Protein AF-A0A957M5R4-F1 (afdb_monomer)

Foldseek 3Di:
DFKDKDDDPDPPPHHDWDADPNDTDDDDDCVPPDFDKIKMWDWDADPVGDIDDIDTDIDGDHDDPPVCQCVVQAQPVFPDWAWPQWGKAQVQDPDDRIHIDGDDDPPIDTDTHHCPPPPDPDDDDDDDDDCVLDADQPDKAFPDFDADPVRHTQKTWIWHDNDSPDDIDIDIDGDDPPD

pLDDT: mean 88.79, std 9.41, range [36.5, 97.5]

Mean predicted aligned error: 9.71 Å

Nearest PDB structures (foldseek):
  8gum-assembly1_B  TM=7.353E-01  e=7.801E+00  Vibrio campbellii ATCC BAA-1116
  3icy-assembly2_B-3  TM=5.157E-01  e=6.606E+00  Chlorobaculum tepidum

Sequence (179 aa):
AEWFAGADPGPGNGTAMTVSAGALSATIDVSAWAVGNYTLSVRARDAAGNWSTPASVVLVVDDLIFADGFESGNTTAWSAATGAGVSVNATAAMAGNFGMAVVLSPGVQGFVTDNTPAALTSYNARFQFNPNAARTVNGVETIFAGQNAGGTTIFSIEYRRPNPGSNPQIRATVLRQGG

Secondary structure (DSSP, 8-state):
-EEEESS---TT-SEE-EEETTEEE-----TTPPSEEEEEEEE-B-TTSPBPPPEEEEEEE---TTTTTTTTSSSTTSSEEESTTEEEEGGG-SSSS-EEEE--BTTB--EEE---STT-SS---------TT---TTS-EEEEEEE-TTS-EEEEEEEE--STTSPPEEEEEE--TT-

Solvent-accessible surface area (backbone atoms only — not comparable to full-atom values): 11293 Å² total; per-residue (Å²): 72,28,33,47,67,65,77,84,73,52,94,90,59,47,48,77,36,51,77,54,98,90,43,78,48,74,89,80,88,58,89,86,59,68,71,44,80,40,46,40,32,37,36,44,57,52,96,92,66,52,69,53,78,70,49,74,48,78,46,76,41,76,80,46,58,65,71,56,64,34,60,83,50,44,65,82,87,39,75,39,77,44,48,96,33,55,44,47,36,57,90,44,35,86,56,90,67,12,12,71,41,61,58,89,47,94,96,55,64,51,50,72,41,70,68,51,74,73,89,66,91,72,88,74,84,85,81,89,85,79,69,83,85,58,66,26,70,89,52,67,42,80,79,44,72,48,59,48,100,84,70,48,67,44,31,36,36,30,39,33,18,61,45,95,89,48,74,78,42,78,46,80,50,68,62,51,98,88,108

Structure (mmCIF, N/CA/C/O backbone):
data_AF-A0A957M5R4-F1
#
_entry.id   AF-A0A957M5R4-F1
#
loop_
_atom_site.group_PDB
_atom_site.id
_atom_site.type_symbol
_atom_site.label_atom_id
_atom_site.label_alt_id
_atom_site.label_comp_id
_atom_site.label_asym_id
_atom_site.label_entity_id
_atom_site.label_seq_id
_atom_site.pdbx_PDB_ins_code
_atom_site.Cartn_x
_atom_site.Cartn_y
_atom_site.Cartn_z
_atom_site.occupancy
_atom_site.B_iso_or_equiv
_atom_site.auth_seq_id
_atom_site.auth_comp_id
_atom_site.auth_asym_id
_atom_site.auth_atom_id
_atom_site.pdbx_PDB_model_num
ATOM 1 N N . ALA A 1 1 ? -18.589 -0.672 31.016 1.00 94.88 1 ALA A N 1
ATOM 2 C CA . ALA A 1 1 ? -18.274 -1.723 30.030 1.00 94.88 1 ALA A CA 1
ATOM 3 C C . ALA A 1 1 ? -16.792 -1.660 29.724 1.00 94.88 1 ALA A C 1
ATOM 5 O O . ALA A 1 1 ? -16.187 -0.619 29.967 1.00 94.88 1 ALA A O 1
ATOM 6 N N . GLU A 1 2 ? -16.222 -2.748 29.232 1.00 97.38 2 GLU A N 1
ATOM 7 C CA . GLU A 1 2 ? -14.803 -2.823 28.907 1.00 97.38 2 GLU A CA 1
ATOM 8 C C . GLU A 1 2 ? -14.564 -3.662 27.659 1.00 97.38 2 GLU A C 1
ATOM 10 O O . GLU A 1 2 ? -15.367 -4.537 27.319 1.00 97.38 2 GLU A O 1
ATOM 15 N N . TRP A 1 3 ? -13.441 -3.388 27.009 1.00 96.88 3 TRP A N 1
ATOM 16 C CA . TRP A 1 3 ? -12.926 -4.159 25.895 1.00 96.88 3 TRP A CA 1
ATOM 17 C C . TRP A 1 3 ? -11.527 -4.691 26.212 1.00 96.88 3 TRP A C 1
ATOM 19 O O . TRP A 1 3 ? -10.817 -4.154 27.063 1.00 96.88 3 TRP A O 1
ATOM 29 N N . PHE A 1 4 ? -11.132 -5.766 25.543 1.00 96.81 4 PHE A N 1
ATOM 30 C CA . PHE A 1 4 ? -9.785 -6.325 25.620 1.00 96.81 4 PHE A CA 1
ATOM 31 C C . PHE A 1 4 ? -9.432 -7.045 24.316 1.00 96.81 4 PHE A C 1
ATOM 33 O O . PHE A 1 4 ? -10.317 -7.476 23.573 1.00 96.81 4 PHE A O 1
ATOM 40 N N . ALA A 1 5 ? -8.135 -7.174 24.045 1.00 95.38 5 ALA A N 1
ATOM 41 C CA . ALA A 1 5 ? -7.608 -7.938 22.923 1.00 95.38 5 ALA A CA 1
ATOM 42 C C . ALA A 1 5 ? -6.837 -9.158 23.436 1.00 95.38 5 ALA A C 1
ATOM 44 O O . ALA A 1 5 ? -5.996 -9.033 24.325 1.00 95.38 5 ALA A O 1
ATOM 45 N N . GLY A 1 6 ? -7.103 -10.332 22.863 1.00 90.19 6 GLY A N 1
ATOM 46 C CA . GLY A 1 6 ? -6.423 -11.571 23.249 1.00 90.19 6 GLY A CA 1
ATOM 47 C C . GLY A 1 6 ? -7.046 -12.255 24.470 1.00 90.19 6 GLY A C 1
ATOM 48 O O . GLY A 1 6 ? -8.261 -12.444 24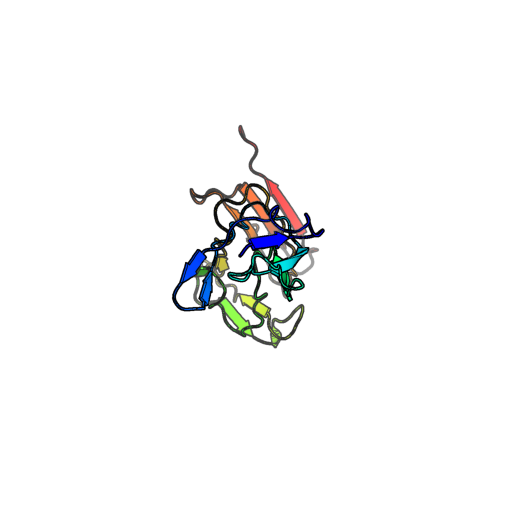.518 1.00 90.19 6 GLY A O 1
ATOM 49 N N . ALA A 1 7 ? -6.211 -12.694 25.418 1.00 93.75 7 ALA A N 1
ATOM 50 C CA . ALA A 1 7 ? -6.661 -13.441 26.594 1.00 93.75 7 ALA A CA 1
ATOM 51 C C . ALA A 1 7 ? -7.563 -12.583 27.496 1.00 93.75 7 ALA A C 1
ATOM 53 O O . ALA A 1 7 ? -7.286 -11.404 27.707 1.00 93.75 7 ALA A O 1
ATOM 54 N N . ASP A 1 8 ? -8.624 -13.181 28.047 1.00 95.75 8 ASP A N 1
ATOM 55 C CA . ASP A 1 8 ? -9.541 -12.478 28.949 1.00 95.75 8 ASP A CA 1
ATOM 56 C C . ASP A 1 8 ? -8.820 -12.084 30.253 1.00 95.75 8 ASP A C 1
ATOM 58 O O . ASP A 1 8 ? -8.404 -12.973 31.002 1.00 95.75 8 ASP A O 1
ATOM 62 N N . PRO A 1 9 ? -8.687 -10.778 30.563 1.00 97.00 9 PRO A N 1
ATOM 63 C CA . PRO A 1 9 ? -8.034 -10.316 31.789 1.00 97.00 9 PRO A CA 1
ATOM 64 C C . PRO A 1 9 ? -8.910 -10.496 33.045 1.00 97.00 9 PRO A C 1
ATOM 66 O O . PRO A 1 9 ? -8.493 -10.175 34.158 1.00 97.00 9 PRO A O 1
ATOM 69 N N . GLY A 1 10 ? -10.135 -10.993 32.889 1.00 96.81 10 GLY A N 1
ATOM 70 C CA . GLY A 1 10 ? -11.125 -11.125 33.948 1.00 96.81 10 GLY A CA 1
ATOM 71 C C . GLY A 1 10 ? -11.890 -9.820 34.225 1.00 96.81 10 GLY A C 1
ATOM 72 O O . GLY A 1 10 ? -11.404 -8.731 33.904 1.00 96.81 10 GLY A O 1
ATOM 73 N N . PRO A 1 11 ? -13.118 -9.905 34.772 1.00 96.88 11 PRO A N 1
ATOM 74 C CA . PRO A 1 11 ? -14.035 -8.768 34.837 1.00 96.88 11 PRO A CA 1
ATOM 75 C C . PRO A 1 11 ? -13.498 -7.558 35.602 1.00 96.88 11 PRO A C 1
ATOM 77 O O . PRO A 1 11 ? -13.097 -7.682 36.755 1.00 96.88 11 PRO A O 1
ATOM 80 N N . GLY A 1 12 ? -13.556 -6.380 34.978 1.00 96.62 12 GLY A N 1
ATOM 81 C CA . GLY A 1 12 ? -13.083 -5.116 35.551 1.00 96.62 12 GLY A CA 1
ATOM 82 C C . GLY A 1 12 ? -11.610 -4.807 35.279 1.00 96.62 12 GLY A C 1
ATOM 83 O O . GLY A 1 12 ? -11.140 -3.753 35.702 1.00 96.62 12 GLY A O 1
ATOM 84 N N . ASN A 1 13 ? -10.896 -5.698 34.583 1.00 96.81 13 ASN A N 1
ATOM 85 C CA . ASN A 1 13 ? -9.481 -5.540 34.237 1.00 96.81 13 ASN A CA 1
ATOM 86 C C . ASN A 1 13 ? -9.259 -5.225 32.746 1.00 96.81 13 ASN A C 1
ATOM 88 O O . ASN A 1 13 ? -8.120 -5.226 32.279 1.00 96.81 13 ASN A O 1
ATOM 92 N N . GLY A 1 14 ? -10.329 -5.009 31.976 1.00 96.38 14 GLY A N 1
ATOM 93 C CA . GLY A 1 14 ? -10.238 -4.584 30.580 1.00 96.38 14 GLY A CA 1
ATOM 94 C C . GLY A 1 14 ? -10.018 -3.075 30.441 1.00 96.38 14 GLY A C 1
ATOM 95 O O . GLY A 1 14 ? -9.990 -2.318 31.410 1.00 96.38 14 GLY A O 1
ATOM 96 N N . THR A 1 15 ? -9.894 -2.607 29.202 1.00 96.56 15 THR A N 1
ATOM 97 C CA . THR A 1 15 ? -9.874 -1.174 28.892 1.00 96.56 15 THR A CA 1
ATOM 98 C C . THR A 1 15 ? -11.296 -0.622 28.887 1.00 96.56 15 THR A C 1
ATOM 100 O O . THR A 1 15 ? -12.188 -1.164 28.233 1.00 96.56 15 THR A O 1
ATOM 103 N N . ALA A 1 16 ? -11.527 0.466 29.620 1.00 96.25 16 ALA A N 1
ATOM 104 C CA . ALA A 1 16 ? -12.855 1.052 29.767 1.00 96.25 16 ALA A CA 1
ATOM 105 C C . ALA A 1 16 ? -13.460 1.499 28.422 1.00 96.25 16 ALA A C 1
ATOM 107 O O . ALA A 1 16 ? -12.769 2.014 27.544 1.00 96.25 16 ALA A O 1
ATOM 108 N N . MET A 1 17 ? -14.777 1.333 28.292 1.00 95.88 17 MET A N 1
ATOM 109 C CA . MET A 1 17 ? -15.580 1.840 27.177 1.00 95.88 17 MET A CA 1
ATOM 110 C C . MET A 1 17 ? -16.566 2.902 27.656 1.00 95.88 17 MET A C 1
ATOM 112 O O . MET A 1 17 ? -17.089 2.823 28.773 1.00 95.88 17 MET A O 1
ATOM 116 N N . THR A 1 18 ? -16.894 3.838 26.771 1.00 94.75 18 THR A N 1
ATOM 117 C CA . THR A 1 18 ? -17.962 4.813 26.980 1.00 94.75 18 THR A CA 1
ATOM 118 C C . THR A 1 18 ? -19.316 4.144 26.788 1.00 94.75 18 THR A C 1
ATOM 120 O O . THR A 1 18 ? -19.523 3.387 25.840 1.00 94.75 18 THR A O 1
ATOM 123 N N . VAL A 1 19 ? -20.251 4.443 27.689 1.00 91.31 19 VAL A N 1
ATOM 124 C CA . VAL A 1 19 ? -21.653 4.027 27.585 1.00 91.31 19 VAL A CA 1
ATOM 125 C C . VAL A 1 19 ? -22.499 5.285 27.432 1.00 91.31 19 VAL A C 1
ATOM 127 O O . VAL A 1 19 ? -22.485 6.137 28.317 1.00 91.31 19 VAL A O 1
ATOM 130 N N . SER A 1 20 ? -23.225 5.419 26.325 1.00 91.38 20 SER A N 1
ATOM 131 C CA . SER A 1 20 ? -24.096 6.571 26.070 1.00 91.38 20 SER A CA 1
ATOM 132 C C . SER A 1 20 ? -25.389 6.122 25.40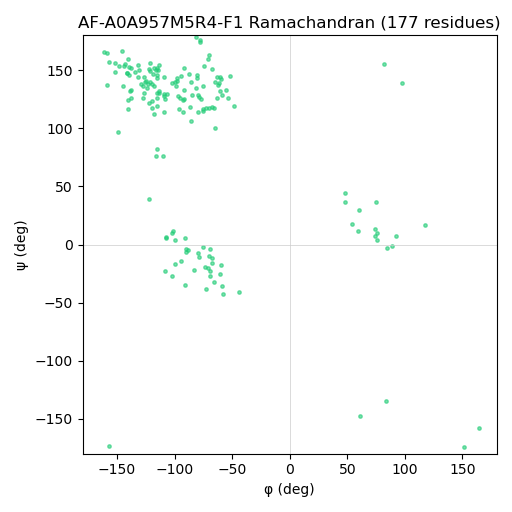3 1.00 91.38 20 SER A C 1
ATOM 134 O O . SER A 1 20 ? -25.350 5.449 24.379 1.00 91.38 20 SER A O 1
ATOM 136 N N . ALA A 1 21 ? -26.535 6.461 26.004 1.00 87.94 21 ALA A N 1
ATOM 137 C CA . ALA A 1 21 ? -27.874 6.131 25.498 1.00 87.94 21 ALA A CA 1
ATOM 138 C C . ALA A 1 21 ? -28.061 4.653 25.071 1.00 87.94 21 ALA A C 1
ATOM 140 O O . ALA A 1 21 ? -28.742 4.360 24.093 1.00 87.94 21 ALA A O 1
ATOM 141 N N . GLY A 1 22 ? -27.441 3.713 25.795 1.00 83.38 22 GLY A N 1
ATOM 142 C CA . GLY A 1 22 ? -27.506 2.277 25.492 1.00 83.38 22 GLY A CA 1
ATOM 143 C C . GLY A 1 22 ? -26.503 1.782 24.442 1.00 83.38 22 GLY A C 1
ATOM 144 O O . GLY A 1 22 ? -26.417 0.578 24.220 1.00 83.38 22 GLY A O 1
ATOM 145 N N . ALA A 1 23 ? -25.707 2.668 23.842 1.00 88.12 23 ALA A N 1
ATOM 146 C CA . ALA A 1 23 ? -24.606 2.312 22.955 1.00 88.12 23 ALA A CA 1
ATOM 147 C C . ALA A 1 23 ? -23.269 2.252 23.712 1.00 88.12 23 ALA A C 1
ATOM 149 O O . ALA A 1 23 ? -23.013 3.038 24.629 1.00 88.12 23 ALA A O 1
ATOM 150 N N . LEU A 1 24 ? -22.413 1.318 23.298 1.00 90.81 24 LEU A N 1
ATOM 151 C CA . LEU A 1 24 ? -21.045 1.145 23.782 1.00 90.81 24 LEU A CA 1
ATOM 152 C C . LEU A 1 24 ? -20.073 1.632 22.707 1.00 90.81 24 LEU A C 1
ATOM 154 O O . LEU A 1 24 ? -20.181 1.209 21.558 1.00 90.81 24 LEU A O 1
ATOM 158 N N . SER A 1 25 ? -19.115 2.483 23.066 1.00 93.00 25 SER A N 1
ATOM 159 C CA . SER A 1 25 ? -18.085 2.951 22.134 1.00 93.00 25 SER A CA 1
ATOM 160 C C . SER A 1 25 ? -16.715 3.073 22.798 1.00 93.00 25 SER A C 1
ATOM 162 O O . SER A 1 25 ? -16.596 3.364 23.989 1.00 93.00 25 SER A O 1
ATOM 164 N N . ALA A 1 26 ? -15.666 2.831 22.017 1.00 93.25 26 ALA A N 1
ATOM 165 C CA . ALA A 1 26 ? -14.278 3.067 22.390 1.00 93.25 26 ALA A CA 1
ATOM 166 C C . ALA A 1 26 ? -13.455 3.359 21.132 1.00 93.25 26 ALA A C 1
ATOM 168 O O . ALA A 1 26 ? -13.743 2.820 20.063 1.00 93.25 26 ALA A O 1
ATOM 169 N N . THR A 1 27 ? -12.427 4.192 21.276 1.00 92.00 27 THR A N 1
ATOM 170 C CA . THR A 1 27 ? -11.390 4.371 20.256 1.00 92.00 27 THR A CA 1
ATOM 171 C C . THR A 1 27 ? -10.251 3.414 20.576 1.00 92.00 27 THR A C 1
ATOM 173 O O . THR A 1 27 ? -9.724 3.443 21.688 1.00 92.00 27 THR A O 1
ATOM 176 N N . ILE A 1 28 ? -9.887 2.564 19.618 1.00 90.44 28 ILE A N 1
ATOM 177 C CA . ILE A 1 28 ? -8.796 1.596 19.751 1.00 90.44 28 ILE A CA 1
ATOM 178 C C . ILE A 1 28 ? -7.651 2.077 18.864 1.00 90.44 28 ILE A C 1
ATOM 180 O O . ILE A 1 28 ? -7.798 2.132 17.645 1.00 90.44 28 ILE A O 1
ATOM 184 N N . ASP A 1 29 ? -6.528 2.448 19.475 1.00 84.62 29 ASP A N 1
ATOM 185 C CA . ASP A 1 29 ? -5.306 2.757 18.736 1.00 84.62 29 ASP A CA 1
ATOM 186 C C . ASP A 1 29 ? -4.599 1.451 18.352 1.00 84.62 29 ASP A C 1
ATOM 188 O O . ASP A 1 29 ? -4.149 0.690 19.212 1.00 84.62 29 ASP A O 1
ATOM 192 N N . VAL A 1 30 ? -4.541 1.190 17.048 1.00 84.25 30 VAL A N 1
ATOM 193 C CA . VAL A 1 30 ? -3.927 -0.006 16.456 1.00 84.25 30 VAL A CA 1
ATOM 194 C C . VAL A 1 30 ? -2.599 0.302 15.764 1.00 84.25 30 VAL A C 1
ATOM 196 O O . VAL A 1 30 ? -2.013 -0.584 15.155 1.00 84.25 30 VAL A O 1
ATOM 199 N N . SER A 1 31 ? -2.094 1.536 15.857 1.00 75.06 31 SER A N 1
ATOM 200 C CA . SER A 1 31 ? -0.880 1.971 15.147 1.00 75.06 31 SER A CA 1
ATOM 201 C C . SER A 1 31 ? 0.380 1.176 15.516 1.00 75.06 31 SER A C 1
ATOM 203 O O . SER A 1 31 ? 1.299 1.068 14.710 1.00 75.06 31 SER A O 1
ATOM 205 N N . ALA A 1 32 ? 0.417 0.595 16.719 1.00 78.75 32 ALA A N 1
ATOM 206 C CA . ALA A 1 32 ? 1.514 -0.244 17.203 1.00 78.75 32 ALA A CA 1
ATOM 207 C C . ALA A 1 32 ? 1.238 -1.757 17.094 1.00 78.75 32 ALA A C 1
ATOM 209 O O . ALA A 1 32 ? 2.025 -2.561 17.599 1.00 78.75 32 ALA A O 1
ATOM 210 N N . TRP A 1 33 ? 0.106 -2.166 16.513 1.00 84.69 33 TRP A N 1
ATOM 211 C CA . TRP A 1 33 ? -0.241 -3.580 16.382 1.00 84.69 33 TRP A CA 1
ATOM 212 C C . TRP A 1 33 ? 0.489 -4.161 15.174 1.00 84.69 33 TRP A C 1
ATOM 214 O O . TRP A 1 33 ? 0.538 -3.552 14.109 1.00 84.69 33 TRP A O 1
ATOM 224 N N . ALA A 1 34 ? 1.083 -5.338 15.349 1.00 78.88 34 ALA A N 1
ATOM 225 C CA . ALA A 1 34 ? 1.698 -6.059 14.246 1.00 78.88 34 ALA A CA 1
ATOM 226 C C . ALA A 1 34 ? 0.621 -6.594 13.294 1.00 78.88 34 ALA A C 1
ATOM 228 O O . ALA A 1 34 ? -0.540 -6.737 13.669 1.00 78.88 34 ALA A O 1
ATOM 229 N N . VAL A 1 35 ? 1.019 -6.957 12.077 1.00 79.62 35 VAL A N 1
ATOM 230 C CA . VAL A 1 35 ? 0.147 -7.698 11.159 1.00 79.62 35 VAL A CA 1
ATOM 231 C C . VAL A 1 35 ? -0.355 -8.965 11.820 1.00 79.62 35 VAL A C 1
ATOM 233 O O . VAL A 1 35 ? 0.427 -9.747 12.369 1.00 79.62 35 VAL A O 1
ATOM 236 N N . GLY A 1 36 ? -1.652 -9.205 11.705 1.00 83.25 36 GLY A N 1
ATOM 237 C CA . GLY A 1 36 ? -2.259 -10.448 12.126 1.00 83.25 36 GLY A CA 1
ATOM 238 C C . GLY A 1 36 ? -3.707 -10.298 12.552 1.00 83.25 36 GLY A C 1
ATOM 239 O O . GLY A 1 36 ? -4.334 -9.244 12.461 1.00 83.25 36 GLY A O 1
ATOM 240 N N . ASN A 1 37 ? -4.234 -11.411 13.048 1.00 90.44 37 ASN A N 1
ATOM 241 C CA . ASN A 1 37 ? -5.602 -11.499 13.526 1.00 90.44 37 ASN A CA 1
ATOM 242 C C . ASN A 1 37 ? -5.631 -11.276 15.037 1.00 90.44 37 ASN A C 1
ATOM 244 O O . ASN A 1 37 ? -4.983 -11.999 15.796 1.00 90.44 37 ASN A O 1
ATOM 248 N N . TYR A 1 38 ? -6.453 -10.331 15.472 1.00 92.88 38 TYR A N 1
ATOM 249 C CA . TYR A 1 38 ? -6.688 -10.011 16.869 1.00 92.88 38 TYR A CA 1
ATOM 250 C C . TYR A 1 38 ? -8.137 -10.314 17.224 1.00 92.88 38 TYR A C 1
ATOM 252 O O . TYR A 1 38 ? -9.064 -9.879 16.547 1.00 92.88 38 TYR A O 1
ATOM 260 N N . THR A 1 39 ? -8.355 -11.049 18.313 1.00 95.75 39 THR A N 1
ATOM 261 C CA . THR A 1 39 ? -9.706 -11.221 18.859 1.00 95.75 39 THR A CA 1
ATOM 262 C C . THR A 1 39 ? -9.999 -10.050 19.782 1.00 95.75 39 THR A C 1
ATOM 264 O O . THR A 1 39 ? -9.452 -9.981 20.885 1.00 95.75 39 THR A O 1
ATOM 267 N N . LEU A 1 40 ? -10.846 -9.133 19.321 1.00 96.31 40 LEU A N 1
ATOM 268 C CA . LEU A 1 40 ? -11.401 -8.067 20.142 1.00 96.31 40 LEU A CA 1
ATOM 269 C C . LEU A 1 40 ? -12.621 -8.599 20.873 1.00 96.31 40 LEU A C 1
ATOM 271 O O . LEU A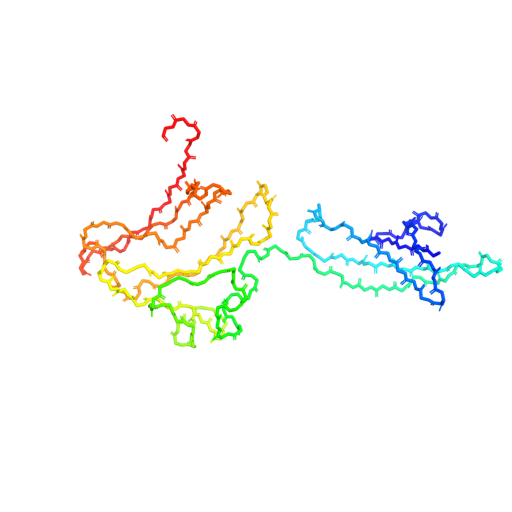 1 40 ? -13.521 -9.154 20.248 1.00 96.31 40 LEU A O 1
ATOM 275 N N . SER A 1 41 ? -12.662 -8.404 22.183 1.00 97.38 41 SER A N 1
ATOM 276 C CA . SER A 1 41 ? -13.772 -8.836 23.024 1.00 97.38 41 SER A CA 1
ATOM 277 C C . SER A 1 41 ? -14.308 -7.674 23.842 1.00 97.38 41 SER A C 1
ATOM 279 O O . SER A 1 41 ? -13.547 -6.822 24.293 1.00 97.38 41 SER A O 1
ATOM 281 N N . VAL A 1 42 ? -15.622 -7.652 24.045 1.00 96.75 42 VAL A N 1
ATOM 282 C CA . VAL A 1 42 ? -16.341 -6.629 24.806 1.00 96.75 42 VAL A CA 1
ATOM 283 C C . VAL A 1 42 ? -17.244 -7.299 25.829 1.00 96.75 42 VAL A C 1
ATOM 285 O O . VAL A 1 42 ? -17.940 -8.263 25.512 1.00 96.75 42 VAL A O 1
ATOM 288 N N . ARG A 1 43 ? -17.295 -6.754 27.045 1.00 96.38 43 ARG A N 1
ATOM 289 C CA . ARG A 1 43 ? -18.329 -7.092 28.031 1.00 96.38 43 ARG A CA 1
ATOM 290 C C . ARG A 1 43 ? -18.853 -5.863 28.756 1.00 96.38 43 ARG A C 1
ATOM 292 O O . ARG A 1 43 ? -18.159 -4.860 28.940 1.00 96.38 43 ARG A O 1
ATOM 299 N N . ALA A 1 44 ? -20.099 -5.949 29.197 1.00 95.62 44 ALA A N 1
ATOM 300 C CA . ALA A 1 44 ? -20.762 -4.891 29.944 1.00 95.62 44 ALA A CA 1
ATOM 301 C C . ALA A 1 44 ? -21.049 -5.333 31.378 1.00 95.62 44 ALA A C 1
ATOM 303 O O . ALA A 1 44 ? -21.177 -6.523 31.661 1.00 95.62 44 ALA A O 1
ATOM 304 N N . ARG A 1 45 ? -21.148 -4.348 32.272 1.00 94.75 45 ARG A N 1
ATOM 305 C CA . ARG A 1 45 ? -21.592 -4.530 33.651 1.00 94.75 45 ARG A CA 1
ATOM 306 C C . ARG A 1 45 ? -22.974 -3.905 33.787 1.00 94.75 45 ARG A C 1
ATOM 308 O O . ARG A 1 45 ? -23.145 -2.764 33.354 1.00 94.75 45 ARG A O 1
ATOM 315 N N . ASP A 1 46 ? -23.930 -4.637 34.340 1.00 92.50 46 ASP A N 1
ATOM 316 C CA . ASP A 1 46 ? -25.267 -4.116 34.627 1.00 92.50 46 ASP A CA 1
ATOM 317 C C . ASP A 1 46 ? -25.285 -3.249 35.905 1.00 92.50 46 ASP A C 1
ATOM 319 O O . ASP A 1 46 ? -24.278 -3.102 36.605 1.00 92.50 46 ASP A O 1
ATOM 323 N N . ALA A 1 47 ? -26.443 -2.659 36.220 1.00 90.50 47 ALA A N 1
ATOM 324 C CA . ALA A 1 47 ? -26.618 -1.827 37.413 1.00 90.50 47 ALA A CA 1
ATOM 325 C C . ALA A 1 47 ? -26.563 -2.620 38.735 1.00 90.50 47 ALA A C 1
ATOM 327 O O . ALA A 1 47 ? -26.255 -2.044 39.775 1.00 90.50 47 ALA A O 1
ATOM 328 N N . ALA A 1 48 ? -26.840 -3.928 38.702 1.00 96.00 48 ALA A N 1
ATOM 329 C CA . ALA A 1 48 ? -26.702 -4.822 39.853 1.00 96.00 48 ALA A CA 1
ATOM 330 C C . ALA A 1 48 ? -25.241 -5.257 40.079 1.00 96.00 48 ALA A C 1
ATOM 332 O O . ALA A 1 48 ? -24.911 -5.862 41.097 1.00 96.00 48 ALA A O 1
ATOM 333 N N . GLY A 1 49 ? -24.351 -4.907 39.151 1.00 94.19 49 GLY A N 1
ATOM 334 C CA . GLY A 1 49 ? -22.929 -5.166 39.223 1.00 94.19 49 GLY A CA 1
ATOM 335 C C . GLY A 1 49 ? -22.487 -6.471 38.564 1.00 94.19 49 GLY A C 1
ATOM 336 O O . GLY A 1 49 ? -21.300 -6.787 38.680 1.00 94.19 49 GLY A O 1
ATOM 337 N N . ASN A 1 50 ? -23.374 -7.184 37.865 1.00 96.38 50 ASN A N 1
ATOM 338 C CA . ASN A 1 50 ? -23.057 -8.420 37.152 1.00 96.38 50 ASN A CA 1
ATOM 339 C C . ASN A 1 50 ? -22.406 -8.117 35.803 1.00 96.38 50 ASN A C 1
ATOM 341 O O . ASN A 1 50 ? -22.792 -7.173 35.114 1.00 96.38 50 ASN A O 1
ATOM 345 N N . TRP A 1 51 ? -21.443 -8.944 35.406 1.00 97.00 51 TRP A N 1
ATOM 346 C CA . TRP A 1 51 ? -20.779 -8.845 34.109 1.00 97.00 51 TRP A CA 1
ATOM 347 C C . TRP A 1 51 ? -21.376 -9.821 33.097 1.00 97.00 51 TRP A C 1
ATOM 349 O O . TRP A 1 51 ? -21.680 -10.963 33.438 1.00 97.00 51 TRP A O 1
ATOM 359 N N . SER A 1 52 ? -21.509 -9.385 31.844 1.00 96.00 52 SER A N 1
ATOM 360 C CA . SER A 1 52 ? -21.894 -10.262 30.737 1.00 96.00 52 SER A CA 1
ATOM 361 C C . SER A 1 52 ? -20.771 -11.236 30.373 1.00 96.00 52 SER A C 1
ATOM 363 O O . SER A 1 52 ? -19.589 -10.970 30.611 1.00 96.00 52 SER A O 1
ATOM 365 N N . THR A 1 53 ? -21.126 -12.328 29.693 1.00 96.50 53 THR A N 1
ATOM 366 C CA . THR A 1 53 ? -20.146 -13.074 28.894 1.00 96.50 53 THR A CA 1
ATOM 367 C C . THR A 1 53 ? -19.560 -12.146 27.820 1.00 96.50 53 THR A C 1
ATOM 369 O O . THR A 1 53 ? -20.307 -11.315 27.284 1.00 96.50 53 THR A O 1
ATOM 372 N N . PRO A 1 54 ? -18.259 -12.244 27.495 1.00 96.88 54 PRO A N 1
ATOM 373 C CA . PRO A 1 54 ? -17.686 -11.454 26.414 1.00 96.88 54 PRO A CA 1
ATOM 374 C C . PRO A 1 54 ? -18.322 -11.794 25.061 1.00 96.88 54 PRO A C 1
ATOM 376 O O . PRO A 1 54 ? -18.537 -12.964 24.746 1.00 96.88 54 PRO A O 1
ATOM 379 N N . ALA A 1 55 ? -18.605 -10.768 24.263 1.00 96.06 55 ALA A N 1
ATOM 380 C CA . ALA A 1 55 ? -18.880 -10.894 22.836 1.00 96.06 55 ALA A CA 1
ATOM 381 C C . ALA A 1 55 ? -17.611 -10.522 22.064 1.00 96.06 55 ALA A C 1
ATOM 383 O O . ALA A 1 55 ? -16.942 -9.558 22.441 1.00 96.06 55 ALA A O 1
ATOM 384 N N . SER A 1 56 ? -17.286 -11.253 20.995 1.00 96.38 56 SER A N 1
ATOM 385 C CA . SER A 1 56 ? -16.003 -11.097 20.303 1.00 96.38 56 SER A CA 1
ATOM 386 C C . SER A 1 56 ? -16.148 -10.954 18.792 1.00 96.38 56 SER A C 1
ATOM 388 O O . SER A 1 56 ? -17.054 -11.518 18.181 1.00 96.38 56 SER A O 1
ATOM 390 N N . VAL A 1 57 ? -15.209 -10.228 18.191 1.00 94.81 57 VAL A N 1
ATOM 391 C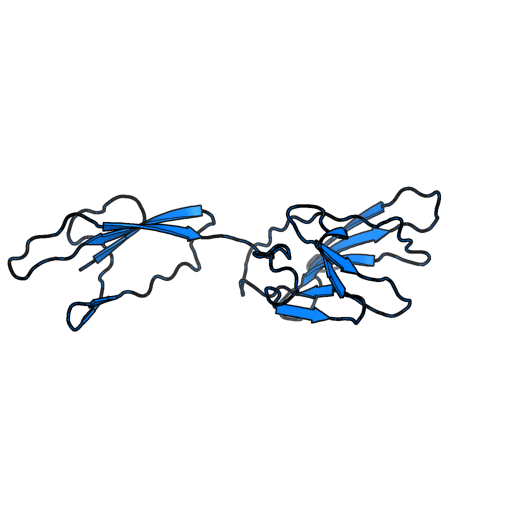 CA . VAL A 1 57 ? -15.022 -10.097 16.744 1.00 94.81 57 VAL A CA 1
ATOM 392 C C . VAL A 1 57 ? -13.538 -10.256 16.414 1.00 94.81 57 VAL A C 1
ATOM 394 O O . VAL A 1 57 ? -12.672 -9.906 17.218 1.00 94.81 57 VAL A O 1
ATO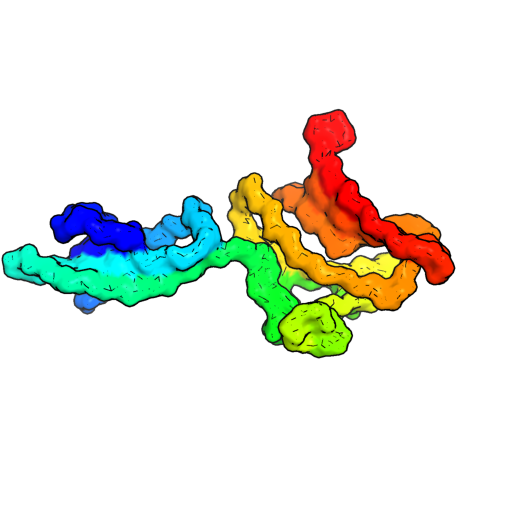M 397 N N . VAL A 1 58 ? -13.231 -10.793 15.235 1.00 93.44 58 VAL A N 1
ATOM 398 C CA . VAL A 1 58 ? -11.857 -10.826 14.724 1.00 93.44 58 VAL A CA 1
ATOM 399 C C . VAL A 1 58 ? -11.579 -9.515 13.995 1.00 93.44 58 VAL A C 1
ATOM 401 O O . VAL A 1 58 ? -12.239 -9.204 13.006 1.00 93.44 58 VAL A O 1
ATOM 404 N N . LEU A 1 59 ? -10.603 -8.757 14.487 1.00 89.75 59 LEU A N 1
ATOM 405 C CA . LEU A 1 59 ? -9.985 -7.644 13.779 1.00 89.75 59 LEU A CA 1
ATOM 406 C C . LEU A 1 59 ? -8.762 -8.172 13.028 1.00 89.75 59 LEU A C 1
ATOM 408 O O . LEU A 1 59 ? -7.877 -8.770 13.636 1.00 89.75 59 LEU A O 1
ATOM 412 N N . VAL A 1 60 ? -8.702 -7.931 11.724 1.00 87.56 60 VAL A N 1
ATOM 413 C CA . VAL A 1 60 ? -7.511 -8.205 10.917 1.00 87.56 60 VAL A CA 1
ATOM 414 C C . VAL A 1 60 ? -6.727 -6.905 10.798 1.00 87.56 60 VAL A C 1
ATOM 416 O O . VAL A 1 60 ? -7.238 -5.926 10.256 1.00 87.56 60 VAL A O 1
ATOM 419 N N . VAL A 1 61 ? -5.513 -6.886 11.341 1.00 81.25 61 VAL A N 1
ATOM 420 C CA . VAL A 1 61 ? -4.529 -5.834 11.081 1.00 81.25 61 VAL A CA 1
ATOM 421 C C . VAL A 1 61 ? -3.681 -6.330 9.925 1.00 81.25 61 VAL A C 1
ATOM 423 O O . VAL A 1 61 ? -2.986 -7.334 10.064 1.00 81.25 61 VAL A O 1
ATOM 426 N N . ASP A 1 62 ? -3.772 -5.660 8.785 1.00 73.50 62 ASP A N 1
ATOM 427 C CA . ASP A 1 62 ? -2.991 -6.007 7.602 1.00 73.50 62 ASP A CA 1
ATOM 428 C C . ASP A 1 62 ? -1.922 -4.941 7.341 1.00 73.50 62 ASP A C 1
ATOM 430 O O . ASP A 1 62 ? -2.162 -3.755 7.567 1.00 73.50 62 ASP A O 1
ATOM 434 N N . ASP A 1 63 ? -0.749 -5.362 6.870 1.00 67.56 63 ASP A N 1
ATOM 435 C CA . ASP A 1 63 ? 0.319 -4.464 6.400 1.00 67.56 63 ASP A CA 1
ATOM 436 C C . ASP A 1 63 ? 0.414 -4.628 4.901 1.00 67.56 63 ASP A C 1
ATOM 438 O O . ASP A 1 63 ? 1.269 -5.334 4.363 1.00 67.56 63 ASP A O 1
ATOM 442 N N . LEU A 1 64 ? -0.548 -4.025 4.222 1.00 62.41 64 LEU A N 1
ATOM 443 C CA . LEU A 1 64 ? -0.538 -4.018 2.781 1.00 62.41 64 LEU A CA 1
ATOM 444 C C . LEU A 1 64 ? -0.377 -2.585 2.322 1.00 62.41 64 LEU A C 1
ATOM 446 O O . LEU A 1 64 ? -1.325 -1.921 1.907 1.00 62.41 64 LEU A O 1
ATOM 450 N N . ILE A 1 65 ? 0.881 -2.152 2.314 1.00 68.00 65 ILE A N 1
ATOM 451 C CA . ILE A 1 65 ? 1.328 -1.362 1.174 1.00 68.00 65 ILE A CA 1
ATOM 452 C C . ILE A 1 65 ? 0.879 -2.148 -0.070 1.00 68.00 65 ILE A C 1
ATOM 454 O O . ILE A 1 65 ? 1.238 -3.319 -0.222 1.00 68.00 65 ILE A O 1
ATOM 458 N N . PHE A 1 66 ? 0.036 -1.539 -0.906 1.00 72.56 66 PHE A N 1
ATOM 459 C CA . PHE A 1 66 ? -0.647 -2.188 -2.035 1.00 72.56 66 PHE A CA 1
ATOM 460 C C . PHE A 1 66 ? -1.822 -3.118 -1.671 1.00 72.56 66 PHE A C 1
ATOM 462 O O . PHE A 1 66 ? -2.036 -4.118 -2.356 1.00 72.56 66 PHE A O 1
ATOM 469 N N . ALA A 1 67 ? -2.617 -2.781 -0.647 1.00 74.12 67 ALA A N 1
ATOM 470 C CA . ALA A 1 67 ? -3.779 -3.560 -0.177 1.00 74.12 67 ALA A CA 1
ATOM 471 C C . ALA A 1 67 ? -4.706 -4.105 -1.269 1.00 74.12 67 ALA A C 1
ATOM 473 O O . ALA A 1 67 ? -5.148 -5.248 -1.187 1.00 74.12 67 ALA A O 1
ATOM 474 N N . ASP A 1 68 ? -4.988 -3.309 -2.297 1.00 85.50 68 ASP A N 1
ATOM 475 C CA . ASP A 1 68 ? -5.886 -3.715 -3.376 1.00 85.50 68 ASP A CA 1
ATOM 476 C C . ASP A 1 68 ? -5.195 -4.555 -4.457 1.00 85.50 68 ASP A C 1
ATOM 478 O O . ASP A 1 68 ? -5.875 -5.255 -5.190 1.00 85.50 68 ASP A O 1
ATOM 482 N N . GLY A 1 69 ? -3.867 -4.495 -4.614 1.00 89.06 69 GLY A N 1
ATOM 483 C CA . GLY A 1 69 ? -3.166 -5.230 -5.677 1.00 89.06 69 GLY A CA 1
ATOM 484 C C . GLY A 1 69 ? -3.683 -4.970 -7.104 1.00 89.06 69 GLY A C 1
ATOM 485 O O . GLY A 1 69 ? -3.369 -5.750 -7.994 1.00 89.06 69 GLY A O 1
ATOM 486 N N . PHE A 1 70 ? -4.435 -3.878 -7.320 1.00 94.00 70 PHE A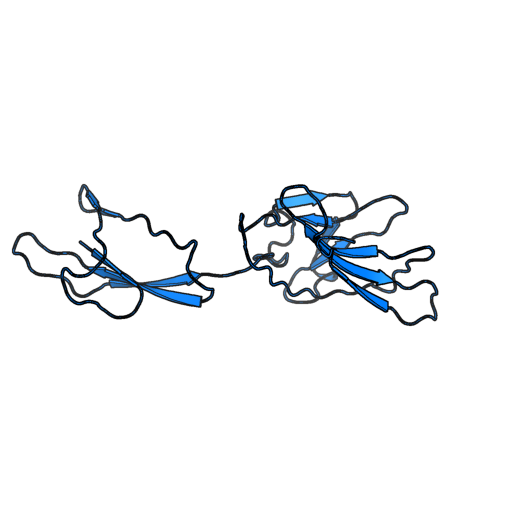 N 1
ATOM 487 C CA . PHE A 1 70 ? -5.209 -3.538 -8.527 1.00 94.00 70 PHE A CA 1
ATOM 488 C C . PHE A 1 70 ? -6.511 -4.328 -8.747 1.00 94.00 70 PHE A C 1
ATOM 490 O O . PHE A 1 70 ? -7.149 -4.160 -9.790 1.00 94.00 70 PHE A O 1
ATOM 497 N N . GLU A 1 71 ? -6.943 -5.153 -7.795 1.00 94.25 71 GLU A N 1
ATOM 498 C CA . GLU A 1 71 ? -8.117 -6.025 -7.917 1.00 94.25 71 GLU A CA 1
ATOM 499 C C . GLU A 1 71 ? -9.451 -5.267 -7.991 1.00 94.25 71 GLU A C 1
ATOM 501 O O . GLU A 1 71 ? -10.439 -5.802 -8.496 1.00 94.25 71 GLU A O 1
ATOM 506 N N . SER A 1 72 ? -9.479 -3.985 -7.616 1.00 93.75 72 SER A N 1
ATOM 507 C CA . SER A 1 72 ? -10.604 -3.085 -7.904 1.00 93.75 72 SER A CA 1
ATOM 508 C C . SER A 1 72 ? -10.743 -2.737 -9.398 1.00 93.75 72 SER A C 1
ATOM 510 O O . SER A 1 72 ? -11.676 -2.033 -9.796 1.00 93.75 72 SER A O 1
ATOM 512 N N . GLY A 1 73 ? -9.816 -3.193 -10.247 1.00 95.94 73 GLY A N 1
ATOM 513 C CA . GLY A 1 73 ? -9.829 -2.978 -11.695 1.00 95.94 73 GLY A CA 1
ATOM 514 C C . GLY A 1 73 ? -9.460 -1.552 -12.118 1.00 95.94 73 GLY A C 1
ATOM 515 O O . GLY A 1 73 ? -9.690 -1.167 -13.263 1.00 95.94 73 GLY A O 1
ATOM 516 N N . ASN A 1 74 ? -8.913 -0.746 -11.208 1.00 94.94 74 ASN A N 1
ATOM 517 C CA . ASN A 1 74 ? -8.513 0.641 -11.439 1.00 94.94 74 ASN A CA 1
ATOM 518 C C . ASN A 1 74 ? -7.433 1.073 -10.417 1.00 94.94 74 ASN A C 1
ATOM 520 O O . ASN A 1 74 ? -6.922 0.251 -9.660 1.00 94.94 74 ASN A O 1
ATOM 524 N N . THR A 1 75 ? -7.056 2.357 -10.403 1.00 95.00 75 THR A N 1
ATOM 525 C CA . THR A 1 75 ? -6.024 2.898 -9.497 1.00 95.00 75 THR A CA 1
ATOM 526 C C . THR A 1 75 ? -6.586 3.652 -8.283 1.00 95.00 75 THR A C 1
ATOM 528 O O . THR A 1 75 ? -5.827 4.349 -7.619 1.00 95.00 75 THR A O 1
ATOM 531 N N . THR A 1 76 ? -7.888 3.586 -7.975 1.00 92.75 76 THR A N 1
ATOM 532 C CA . THR A 1 76 ? -8.500 4.418 -6.913 1.00 92.75 76 THR A CA 1
ATOM 533 C C . THR A 1 76 ? -8.098 4.008 -5.501 1.00 92.75 76 THR A C 1
ATOM 535 O O . THR A 1 76 ? -8.239 4.807 -4.582 1.00 92.75 76 THR A O 1
ATOM 538 N N . ALA A 1 77 ? -7.614 2.779 -5.320 1.00 89.62 77 ALA A N 1
ATOM 539 C CA . ALA A 1 77 ? -7.051 2.316 -4.054 1.00 89.62 77 ALA A CA 1
ATOM 540 C C . ALA A 1 77 ? -5.606 2.801 -3.819 1.00 89.62 77 ALA A C 1
ATOM 542 O O . ALA A 1 77 ? -5.081 2.657 -2.721 1.00 89.62 77 ALA A O 1
ATOM 543 N N . TRP A 1 78 ? -4.964 3.380 -4.838 1.00 92.06 78 TRP A N 1
ATOM 544 C CA . TRP A 1 78 ? -3.622 3.948 -4.745 1.00 92.06 78 TRP A CA 1
ATOM 545 C C . TRP A 1 78 ? -3.698 5.433 -4.390 1.00 92.06 78 TRP A C 1
ATOM 547 O O . TRP A 1 78 ? -4.653 6.123 -4.743 1.00 92.06 78 TRP A O 1
ATOM 557 N N . SER A 1 79 ? -2.665 5.959 -3.730 1.00 91.62 79 SER A N 1
ATOM 558 C CA . SER A 1 79 ? -2.621 7.376 -3.341 1.00 91.62 79 SER A CA 1
ATOM 559 C C . SER A 1 79 ? -2.546 8.319 -4.546 1.00 91.62 79 SER A C 1
ATOM 561 O O . SER A 1 79 ? -3.056 9.436 -4.486 1.00 91.62 79 SER A O 1
ATOM 563 N N . ALA A 1 80 ? -1.903 7.891 -5.635 1.00 93.56 80 ALA A N 1
ATOM 564 C CA . ALA A 1 80 ? -1.864 8.632 -6.892 1.00 93.56 80 ALA A CA 1
ATOM 565 C C . ALA A 1 80 ? -1.566 7.714 -8.085 1.00 93.56 80 ALA A C 1
ATOM 567 O O . ALA A 1 80 ? -0.917 6.680 -7.937 1.00 93.56 80 ALA A O 1
ATOM 568 N N . ALA A 1 81 ? -1.968 8.150 -9.279 1.00 94.75 81 ALA A N 1
ATOM 569 C CA . ALA A 1 81 ? -1.540 7.592 -10.558 1.00 94.75 81 ALA A CA 1
ATOM 570 C C . ALA A 1 81 ? -1.002 8.724 -11.441 1.00 94.75 81 ALA A C 1
ATOM 572 O O . ALA A 1 81 ? -1.645 9.763 -11.588 1.00 94.75 81 ALA A O 1
ATOM 573 N N . THR A 1 82 ? 0.182 8.533 -12.016 1.00 93.50 82 THR A N 1
ATOM 574 C CA . THR A 1 82 ? 0.869 9.525 -12.848 1.00 93.50 82 THR A CA 1
ATOM 575 C C . THR A 1 82 ? 1.186 8.928 -14.210 1.00 93.50 82 THR A C 1
ATOM 577 O O . THR A 1 82 ? 1.718 7.824 -14.290 1.00 93.50 82 THR A O 1
ATOM 580 N N . GLY A 1 83 ? 0.922 9.690 -15.275 1.00 87.88 83 GLY A N 1
ATOM 581 C CA . GLY A 1 83 ? 1.281 9.331 -16.648 1.00 87.88 83 GLY A CA 1
ATOM 582 C C . GLY A 1 83 ? 0.145 8.707 -17.455 1.00 87.88 83 GLY A C 1
ATOM 583 O O . GLY A 1 83 ? -0.593 7.854 -16.973 1.00 87.88 83 GLY A O 1
ATOM 584 N N . ALA A 1 84 ? 0.036 9.096 -18.728 1.00 77.56 84 ALA A N 1
ATOM 585 C CA . ALA A 1 84 ? -1.032 8.647 -19.630 1.00 77.56 84 ALA A CA 1
ATOM 586 C C . ALA A 1 84 ? -0.930 7.165 -20.049 1.00 77.56 84 ALA A C 1
ATOM 588 O O . ALA A 1 84 ? -1.844 6.641 -20.679 1.00 77.56 84 ALA A O 1
ATOM 589 N N . GLY A 1 85 ? 0.183 6.496 -19.732 1.00 84.31 85 GLY A N 1
ATOM 590 C CA . GLY A 1 85 ? 0.420 5.093 -20.072 1.00 84.31 85 GLY A CA 1
ATOM 591 C C . GLY A 1 85 ? -0.049 4.091 -19.018 1.00 84.31 85 GLY A C 1
ATOM 592 O O . GLY A 1 85 ? 0.047 2.896 -19.282 1.00 84.31 85 GLY A O 1
ATOM 593 N N . VAL A 1 86 ? -0.511 4.539 -17.844 1.00 94.31 86 VAL A N 1
ATOM 594 C CA . VAL A 1 86 ? -0.950 3.652 -16.754 1.00 94.31 86 VAL A CA 1
ATOM 595 C C . VAL A 1 86 ? -2.339 3.098 -17.059 1.00 94.31 86 VAL A C 1
ATOM 597 O O . VAL A 1 86 ? -3.286 3.849 -17.280 1.00 94.31 86 VAL A O 1
ATOM 600 N N . SER A 1 87 ? -2.471 1.775 -17.041 1.00 94.81 87 SER A N 1
ATOM 601 C CA . SER A 1 87 ? -3.746 1.079 -17.216 1.00 94.81 87 SER A CA 1
ATOM 602 C C . SER A 1 87 ? -3.850 -0.101 -16.257 1.00 94.81 87 SER A C 1
ATOM 604 O O . SER A 1 87 ? -2.851 -0.761 -15.981 1.00 94.81 87 SER A O 1
ATOM 606 N N . VAL A 1 88 ? -5.062 -0.385 -15.780 1.00 97.44 88 VAL A N 1
ATOM 607 C CA . VAL A 1 88 ? -5.376 -1.590 -15.004 1.00 97.44 88 VAL A CA 1
ATOM 608 C C . VAL A 1 88 ? -6.342 -2.437 -15.815 1.00 97.44 88 VAL A C 1
ATOM 610 O O . VAL A 1 88 ? -7.356 -1.932 -16.295 1.00 97.44 88 VAL A O 1
ATOM 613 N N . ASN A 1 89 ? -6.001 -3.702 -16.044 1.00 97.06 89 ASN A N 1
ATOM 614 C CA . ASN A 1 89 ? -6.822 -4.610 -16.839 1.00 97.06 89 ASN A CA 1
ATOM 615 C C . ASN A 1 89 ? -6.467 -6.083 -16.572 1.00 97.06 89 ASN A C 1
ATOM 617 O O . ASN A 1 89 ? -5.418 -6.395 -16.013 1.00 97.06 89 ASN A O 1
ATOM 621 N N . ALA A 1 90 ? -7.335 -6.994 -17.017 1.00 97.06 90 ALA A N 1
ATOM 622 C CA . ALA A 1 90 ? -7.161 -8.431 -16.806 1.00 97.06 90 ALA A CA 1
ATOM 623 C C . ALA A 1 90 ? -5.990 -9.041 -17.599 1.00 97.06 90 ALA A C 1
ATOM 625 O O . ALA A 1 90 ? -5.405 -10.030 -17.173 1.00 97.06 90 ALA A O 1
ATOM 626 N N . THR A 1 91 ? -5.603 -8.458 -18.740 1.00 95.44 91 THR A N 1
ATOM 627 C CA . THR A 1 91 ? -4.469 -8.975 -19.536 1.00 95.44 91 THR A CA 1
ATOM 628 C C . THR A 1 91 ? -3.110 -8.681 -18.901 1.00 95.44 91 THR A C 1
ATOM 630 O O . THR A 1 91 ? -2.125 -9.340 -19.222 1.00 95.44 91 THR A O 1
ATOM 633 N N . ALA A 1 92 ? -3.063 -7.708 -17.990 1.00 96.12 92 ALA A N 1
ATOM 634 C CA . ALA A 1 92 ? -1.886 -7.356 -17.209 1.00 96.12 92 ALA A CA 1
ATOM 635 C C . ALA A 1 92 ? -1.789 -8.131 -15.882 1.00 96.12 92 ALA A C 1
ATOM 637 O O . ALA A 1 92 ? -0.807 -7.967 -15.159 1.00 96.12 92 ALA A O 1
ATOM 638 N N . ALA A 1 93 ? -2.785 -8.960 -15.548 1.00 95.88 93 ALA A N 1
ATOM 639 C CA . ALA A 1 93 ? -2.798 -9.724 -14.308 1.00 95.88 93 ALA A CA 1
ATOM 640 C C . ALA A 1 93 ? -1.626 -10.720 -14.262 1.00 95.88 93 ALA A C 1
ATOM 642 O O . ALA A 1 93 ? -1.436 -11.539 -15.164 1.00 95.88 93 ALA A O 1
ATOM 643 N N . MET A 1 94 ? -0.837 -10.647 -13.191 1.00 93.44 94 MET A N 1
ATOM 644 C CA . MET A 1 94 ? 0.212 -11.625 -12.865 1.00 93.44 94 MET A CA 1
ATOM 645 C C . MET A 1 94 ? -0.167 -12.492 -11.653 1.00 93.44 94 MET A C 1
ATOM 647 O O . MET A 1 94 ? 0.315 -13.619 -11.508 1.00 93.44 94 MET A O 1
ATOM 651 N N . ALA A 1 95 ? -1.065 -11.969 -10.821 1.00 90.00 95 ALA A N 1
ATOM 652 C CA . ALA A 1 95 ? -1.811 -12.635 -9.770 1.00 90.00 95 ALA A CA 1
ATOM 653 C C . ALA A 1 95 ? -3.240 -12.067 -9.796 1.00 90.00 95 ALA A C 1
ATOM 655 O O . ALA A 1 95 ? -3.450 -10.998 -10.362 1.00 90.00 95 ALA A O 1
ATOM 656 N N . GLY A 1 96 ? -4.196 -12.799 -9.220 1.00 92.31 96 GLY A N 1
ATOM 657 C CA . GLY A 1 96 ? -5.589 -12.357 -9.141 1.00 92.31 96 GLY A CA 1
ATOM 658 C C . GLY A 1 96 ? -6.255 -12.139 -10.502 1.00 92.31 96 GLY A C 1
ATOM 659 O O . GLY A 1 96 ? -5.999 -12.878 -11.458 1.00 92.31 96 GLY A O 1
ATOM 660 N N . ASN A 1 97 ? -7.166 -11.171 -10.563 1.00 96.25 97 ASN A N 1
ATOM 661 C CA . ASN A 1 97 ? -8.023 -10.898 -11.715 1.00 96.25 97 ASN A CA 1
ATOM 662 C C . ASN A 1 97 ? -7.545 -9.705 -12.542 1.00 96.25 97 ASN A C 1
ATOM 664 O O . ASN A 1 97 ? -7.822 -9.656 -13.744 1.00 96.25 97 ASN A O 1
ATOM 668 N N . PHE A 1 98 ? -6.846 -8.755 -11.925 1.00 97.50 98 PHE A N 1
ATOM 669 C CA . PHE A 1 98 ? -6.385 -7.534 -12.572 1.00 97.50 98 PHE A CA 1
ATOM 670 C C . PHE A 1 98 ? -4.909 -7.274 -12.276 1.00 97.50 98 PHE A C 1
ATOM 672 O O . PHE A 1 98 ? -4.355 -7.701 -11.274 1.00 97.50 98 PHE A O 1
ATOM 679 N N . GLY A 1 99 ? -4.248 -6.553 -13.176 1.00 96.31 99 GLY A N 1
ATOM 680 C CA . GLY A 1 99 ? -2.904 -6.045 -12.938 1.00 96.31 99 GLY A CA 1
ATOM 681 C C . GLY A 1 99 ? -2.709 -4.699 -13.609 1.00 96.31 99 GLY A C 1
ATOM 682 O O . GLY A 1 99 ? -3.509 -4.284 -14.453 1.00 96.31 99 GLY A O 1
ATOM 683 N N . MET A 1 100 ? -1.632 -4.014 -13.238 1.00 96.00 100 MET A N 1
ATOM 684 C CA . MET A 1 100 ? -1.239 -2.766 -13.878 1.00 96.00 100 MET A CA 1
ATOM 685 C C . MET A 1 100 ? -0.260 -3.025 -15.021 1.00 96.00 100 MET A C 1
ATOM 687 O O . MET A 1 100 ? 0.744 -3.716 -14.858 1.00 96.00 100 MET A O 1
ATOM 691 N N . ALA A 1 101 ? -0.515 -2.393 -16.162 1.00 94.81 101 ALA A N 1
ATOM 692 C CA . ALA A 1 101 ? 0.438 -2.259 -17.251 1.00 94.81 101 ALA A CA 1
ATOM 693 C C . ALA A 1 101 ? 0.728 -0.784 -17.516 1.00 94.81 101 ALA A C 1
ATOM 695 O O . ALA A 1 101 ? -0.154 0.073 -17.414 1.00 94.81 101 ALA A O 1
ATOM 696 N N . VAL A 1 102 ? 1.969 -0.510 -17.913 1.00 92.50 102 VAL A N 1
ATOM 697 C CA . VAL A 1 102 ? 2.411 0.819 -18.325 1.00 92.50 102 VAL A CA 1
ATOM 698 C C . VAL A 1 102 ? 2.894 0.764 -19.768 1.00 92.50 102 VAL A C 1
ATOM 700 O O . VAL A 1 102 ? 3.792 -0.011 -20.102 1.00 92.50 102 VAL A O 1
ATOM 703 N N . VAL A 1 103 ? 2.313 1.596 -20.631 1.00 86.75 103 VAL A N 1
ATOM 704 C CA . VAL A 1 103 ? 2.807 1.782 -22.000 1.00 86.75 103 VAL A CA 1
ATOM 705 C C . VAL A 1 103 ? 4.070 2.635 -21.961 1.00 86.75 103 VAL A C 1
ATOM 707 O O . VAL A 1 103 ? 4.028 3.814 -21.610 1.00 86.75 103 VAL A O 1
ATOM 710 N N . LEU A 1 104 ? 5.197 2.047 -22.358 1.00 79.62 104 LEU A N 1
ATOM 711 C CA . LEU A 1 104 ? 6.470 2.756 -22.433 1.00 79.62 104 LEU A CA 1
ATOM 712 C C . LEU A 1 104 ? 6.488 3.680 -23.654 1.00 79.62 104 LEU A C 1
ATOM 714 O O . LEU A 1 104 ? 6.434 3.221 -24.794 1.00 79.62 104 LEU A O 1
ATOM 718 N N . SER A 1 105 ? 6.591 4.983 -23.404 1.00 78.44 105 SER A N 1
ATOM 719 C CA . SER A 1 105 ? 6.792 6.010 -24.430 1.00 78.44 105 SER A CA 1
ATOM 720 C C . SER A 1 105 ? 8.028 6.843 -24.083 1.00 78.44 105 SER A C 1
ATOM 722 O O . SER A 1 105 ? 8.220 7.157 -22.906 1.00 78.44 105 SER A O 1
ATOM 724 N N . PRO A 1 106 ? 8.877 7.221 -25.058 1.00 76.75 106 PRO A N 1
ATOM 725 C CA . PRO A 1 106 ? 10.067 8.021 -24.777 1.00 76.75 106 PRO A CA 1
ATOM 726 C C . PRO A 1 106 ? 9.728 9.304 -24.008 1.00 76.75 106 PRO A C 1
ATOM 728 O O . PRO A 1 106 ? 8.882 10.082 -24.439 1.00 76.75 106 PRO A O 1
ATOM 731 N N . GLY A 1 107 ? 10.393 9.520 -22.871 1.00 76.25 107 GLY A N 1
ATOM 732 C CA . GLY A 1 107 ? 10.223 10.723 -22.047 1.00 76.25 107 GLY A CA 1
ATOM 733 C C . GLY A 1 107 ? 8.940 10.775 -21.211 1.00 76.25 107 GLY A C 1
ATOM 734 O O . GLY A 1 107 ? 8.708 11.780 -20.543 1.00 76.25 107 GLY A O 1
ATOM 735 N N . VAL A 1 108 ? 8.118 9.722 -21.214 1.00 81.69 108 VAL A N 1
ATOM 736 C CA . VAL A 1 108 ? 6.882 9.653 -20.426 1.00 81.69 108 VAL A CA 1
ATOM 737 C C . VAL A 1 108 ? 7.066 8.667 -19.280 1.00 81.69 108 VAL A C 1
ATOM 739 O O . VAL A 1 108 ? 7.390 7.503 -19.499 1.00 81.69 108 VAL A O 1
ATOM 742 N N . GLN A 1 109 ? 6.821 9.130 -18.057 1.00 86.06 109 GLN A N 1
ATOM 743 C CA . GLN A 1 109 ? 6.749 8.265 -16.882 1.00 86.06 109 GLN A CA 1
ATOM 744 C C . GLN A 1 109 ? 5.325 7.734 -16.717 1.00 86.06 109 GLN A C 1
ATOM 746 O O . GLN A 1 109 ? 4.364 8.443 -17.018 1.00 86.06 109 GLN A O 1
ATOM 751 N N . GLY A 1 110 ? 5.197 6.508 -16.217 1.00 92.50 110 GLY A N 1
ATOM 752 C CA . GLY A 1 110 ? 3.924 5.920 -15.820 1.00 92.50 110 GLY A CA 1
ATOM 753 C C . GLY A 1 110 ? 4.106 5.124 -14.537 1.00 92.50 110 GLY A C 1
ATOM 754 O O . GLY A 1 110 ? 4.880 4.171 -14.527 1.00 92.50 110 GLY A O 1
ATOM 755 N N . PHE A 1 111 ? 3.444 5.532 -13.459 1.00 93.62 111 PHE A N 1
ATOM 756 C CA . PHE A 1 111 ? 3.544 4.867 -12.161 1.00 93.62 111 PHE A CA 1
ATOM 757 C C . PHE A 1 111 ? 2.339 5.178 -11.274 1.00 93.62 111 PHE A C 1
ATOM 759 O O . PHE A 1 111 ? 1.589 6.129 -11.506 1.00 93.62 111 PHE A O 1
ATOM 766 N N . VAL A 1 112 ? 2.191 4.380 -10.226 1.00 94.50 112 VAL A N 1
ATOM 767 C CA . VAL A 1 112 ? 1.283 4.632 -9.110 1.00 94.50 112 VAL A CA 1
ATOM 768 C C . VAL A 1 112 ? 2.093 4.834 -7.837 1.00 94.50 112 VAL A C 1
ATOM 770 O O . VAL A 1 112 ? 3.200 4.310 -7.708 1.00 94.50 112 VAL A O 1
ATOM 773 N N . THR A 1 113 ? 1.544 5.604 -6.908 1.00 92.62 113 THR A N 1
ATOM 774 C CA . THR A 1 113 ? 2.152 5.863 -5.602 1.00 92.62 113 THR A CA 1
ATOM 775 C C . THR A 1 113 ? 1.215 5.372 -4.514 1.00 92.62 113 THR A C 1
ATOM 777 O O . THR A 1 113 ? 0.010 5.614 -4.583 1.00 92.62 113 THR A O 1
ATOM 780 N N . ASP A 1 114 ? 1.777 4.726 -3.499 1.00 90.50 114 ASP A N 1
ATOM 781 C CA . ASP A 1 114 ? 1.100 4.417 -2.246 1.00 90.50 114 ASP A CA 1
ATOM 782 C C . ASP A 1 114 ? 1.863 5.102 -1.104 1.00 90.50 114 ASP A C 1
ATOM 784 O O . ASP A 1 114 ? 3.050 4.844 -0.903 1.00 90.50 114 ASP A O 1
ATOM 788 N N . ASN A 1 115 ? 1.196 6.030 -0.416 1.00 86.12 115 ASN A N 1
ATOM 789 C CA . ASN A 1 115 ? 1.721 6.750 0.747 1.00 86.12 115 ASN A CA 1
ATOM 790 C C . ASN A 1 115 ? 1.151 6.192 2.059 1.00 86.12 115 ASN A C 1
ATOM 792 O O . ASN A 1 115 ? 1.282 6.828 3.110 1.00 86.12 115 ASN A O 1
ATOM 796 N N . THR A 1 116 ? 0.464 5.051 1.989 1.00 78.88 116 THR A N 1
ATOM 797 C CA . THR A 1 116 ? -0.205 4.423 3.116 1.00 78.88 116 THR A CA 1
ATOM 798 C C . THR A 1 116 ? 0.416 3.067 3.457 1.00 78.88 116 THR A C 1
ATOM 800 O O . THR A 1 116 ? 0.854 2.339 2.567 1.00 78.88 116 THR A O 1
ATOM 803 N N . PRO A 1 117 ? 0.450 2.714 4.750 1.00 77.25 117 PRO A N 1
ATOM 804 C CA . PRO A 1 117 ? 0.206 3.596 5.893 1.00 77.25 117 PRO A CA 1
ATOM 805 C C . PRO A 1 117 ? 1.307 4.666 6.063 1.00 77.25 117 PRO A C 1
ATOM 807 O O . PRO A 1 117 ? 2.461 4.490 5.673 1.00 77.25 117 PRO A O 1
ATOM 810 N N . ALA A 1 118 ? 0.936 5.817 6.630 1.00 74.56 118 ALA A N 1
ATOM 811 C CA . ALA A 1 118 ? 1.876 6.907 6.883 1.00 74.56 118 ALA A CA 1
ATOM 812 C C . ALA A 1 118 ? 2.792 6.588 8.080 1.00 74.56 118 ALA A C 1
ATOM 814 O O . ALA A 1 118 ? 2.397 5.879 9.001 1.00 74.56 118 ALA A O 1
ATOM 815 N N . ALA A 1 119 ? 3.995 7.173 8.092 1.00 70.88 119 ALA A N 1
ATOM 816 C CA . ALA A 1 119 ? 4.963 7.074 9.193 1.00 70.88 119 ALA A CA 1
ATOM 817 C C . ALA A 1 119 ? 5.451 5.647 9.529 1.00 70.88 119 ALA A C 1
ATOM 819 O O . ALA A 1 119 ? 5.849 5.371 10.662 1.00 70.88 119 ALA A O 1
ATOM 820 N N . LEU A 1 120 ? 5.488 4.757 8.535 1.00 72.00 120 LEU A N 1
ATOM 821 C CA . LEU A 1 120 ? 6.117 3.448 8.673 1.00 72.00 120 LEU A CA 1
ATOM 822 C C . LEU A 1 120 ? 7.614 3.558 8.996 1.00 72.00 120 LEU A C 1
ATOM 824 O O . LEU A 1 120 ? 8.367 4.272 8.332 1.00 72.00 120 LEU A O 1
ATOM 828 N N . THR A 1 121 ? 8.052 2.800 10.000 1.00 72.44 121 THR A N 1
ATOM 829 C CA . THR A 1 121 ? 9.469 2.659 10.384 1.00 72.44 121 THR A CA 1
ATOM 830 C C . THR A 1 121 ? 10.140 1.445 9.739 1.00 72.44 121 THR A C 1
ATOM 832 O O . THR A 1 121 ? 11.367 1.364 9.703 1.00 72.44 121 THR A O 1
ATOM 835 N N . SER A 1 122 ? 9.346 0.527 9.186 1.00 74.31 122 SER A N 1
ATOM 836 C CA . SER A 1 122 ? 9.779 -0.613 8.381 1.00 74.31 122 SER A CA 1
ATOM 837 C C . SER A 1 122 ? 8.961 -0.693 7.101 1.00 74.31 122 SER A C 1
ATOM 839 O O . SER A 1 122 ? 7.767 -0.419 7.114 1.00 74.31 122 SER A O 1
ATOM 841 N N . TYR A 1 123 ? 9.600 -1.104 6.010 1.00 75.38 123 TYR A N 1
ATOM 842 C CA . TYR A 1 123 ? 8.963 -1.236 4.708 1.00 75.38 123 TYR A CA 1
ATOM 843 C C . TYR A 1 123 ? 9.121 -2.674 4.210 1.00 75.38 123 TYR A C 1
ATOM 845 O O . TYR A 1 123 ? 10.251 -3.147 4.058 1.00 75.38 123 TYR A O 1
ATOM 853 N N . ASN A 1 124 ? 8.011 -3.361 3.940 1.00 77.31 124 ASN A N 1
ATOM 854 C CA . ASN A 1 124 ? 8.000 -4.674 3.303 1.00 77.31 124 ASN A CA 1
ATOM 855 C C . ASN A 1 124 ? 7.056 -4.636 2.102 1.00 77.31 124 ASN A C 1
ATOM 857 O O . ASN A 1 124 ? 5.895 -4.271 2.232 1.00 77.31 124 ASN A O 1
ATOM 861 N N . ALA A 1 125 ? 7.557 -5.016 0.930 1.00 80.56 125 ALA A N 1
ATOM 862 C CA . ALA A 1 125 ? 6.722 -5.177 -0.245 1.00 80.56 125 ALA A CA 1
ATOM 863 C C . ALA A 1 125 ? 7.175 -6.380 -1.061 1.00 80.56 125 ALA A C 1
ATOM 865 O O . ALA A 1 125 ? 8.367 -6.681 -1.179 1.00 80.56 125 ALA A O 1
ATOM 866 N N . ARG A 1 126 ? 6.198 -7.017 -1.702 1.00 83.31 126 ARG A N 1
ATOM 867 C CA . ARG A 1 126 ? 6.410 -7.973 -2.783 1.00 83.31 126 ARG A CA 1
ATOM 868 C C . ARG A 1 126 ? 5.615 -7.505 -3.988 1.00 83.31 126 ARG A C 1
ATOM 870 O O . ARG A 1 126 ? 4.480 -7.065 -3.850 1.00 83.31 126 ARG A O 1
ATOM 877 N N . PHE A 1 127 ? 6.189 -7.648 -5.167 1.00 87.75 127 PHE A N 1
ATOM 878 C CA . PHE A 1 127 ? 5.484 -7.386 -6.409 1.00 87.75 127 PHE A CA 1
ATOM 879 C C . PHE A 1 127 ? 5.942 -8.382 -7.463 1.00 87.75 127 PHE A C 1
ATOM 881 O O . PHE A 1 127 ? 7.052 -8.918 -7.410 1.00 87.75 127 PHE A O 1
ATOM 888 N N . GLN A 1 128 ? 5.061 -8.641 -8.417 1.00 91.88 128 GLN A N 1
ATOM 889 C CA . GLN A 1 128 ? 5.392 -9.385 -9.617 1.00 91.88 128 GLN A CA 1
ATOM 890 C C . GLN A 1 128 ? 5.667 -8.392 -10.738 1.00 91.88 128 GLN A C 1
ATOM 892 O O . GLN A 1 128 ? 5.031 -7.344 -10.828 1.00 91.88 128 GLN A O 1
ATOM 897 N N . PHE A 1 129 ? 6.635 -8.717 -11.585 1.00 93.56 129 PHE A N 1
ATOM 898 C CA . PHE A 1 129 ? 7.018 -7.864 -12.696 1.00 93.56 129 PHE A CA 1
ATOM 899 C C . PHE A 1 129 ? 7.251 -8.704 -13.943 1.00 93.56 129 PHE A C 1
ATOM 901 O O . PHE A 1 129 ? 8.044 -9.647 -13.937 1.00 93.56 129 PHE A O 1
ATOM 908 N N . ASN A 1 130 ? 6.571 -8.332 -15.022 1.00 93.88 130 ASN A N 1
ATOM 909 C CA . ASN A 1 130 ? 6.814 -8.858 -16.351 1.00 93.88 130 ASN A CA 1
ATOM 910 C C . ASN A 1 130 ? 7.255 -7.694 -17.244 1.00 93.88 130 ASN A C 1
ATOM 912 O O . ASN A 1 130 ? 6.434 -6.830 -17.550 1.00 93.88 130 ASN A O 1
ATOM 916 N N . PRO A 1 131 ? 8.514 -7.663 -17.715 1.00 90.69 131 PRO A N 1
ATOM 917 C CA . PRO A 1 131 ? 8.956 -6.602 -18.608 1.00 90.69 131 PRO A CA 1
ATOM 918 C C . PRO A 1 131 ? 8.274 -6.661 -19.980 1.00 90.69 131 PRO A C 1
ATOM 920 O O . PRO A 1 131 ? 8.459 -5.745 -20.768 1.00 90.69 131 PRO A O 1
ATOM 923 N N . ASN A 1 132 ? 7.555 -7.737 -20.323 1.00 91.31 132 ASN A N 1
ATOM 924 C CA . ASN A 1 132 ? 6.932 -7.950 -21.632 1.00 91.31 132 ASN A CA 1
ATOM 925 C C . ASN A 1 132 ? 7.902 -7.684 -22.803 1.00 91.31 132 ASN A C 1
ATOM 927 O O . ASN A 1 132 ? 7.606 -6.974 -23.760 1.00 91.31 132 ASN A O 1
ATOM 931 N N . ALA A 1 133 ? 9.127 -8.200 -22.665 1.00 87.31 133 ALA A N 1
ATOM 932 C CA . ALA A 1 133 ? 10.252 -7.969 -23.572 1.00 87.31 133 ALA A CA 1
ATOM 933 C C . ALA A 1 133 ? 10.707 -6.501 -23.752 1.00 87.31 133 ALA A C 1
ATOM 935 O O . ALA A 1 133 ? 11.555 -6.242 -24.611 1.00 87.31 133 ALA A O 1
ATOM 936 N N . ALA A 1 134 ? 10.238 -5.568 -22.917 1.00 88.25 134 ALA A N 1
ATOM 937 C CA . ALA A 1 134 ? 10.668 -4.175 -22.912 1.00 88.25 134 ALA A CA 1
ATOM 938 C C . ALA A 1 134 ? 12.193 -4.040 -22.842 1.00 88.25 134 ALA A C 1
ATOM 940 O O . ALA A 1 134 ? 12.893 -4.825 -22.189 1.00 88.25 134 ALA A O 1
ATOM 941 N N . ARG A 1 135 ? 12.706 -3.012 -23.518 1.00 88.62 135 ARG A N 1
ATOM 942 C CA . ARG A 1 135 ? 14.134 -2.704 -23.605 1.00 88.62 135 ARG A CA 1
ATOM 943 C C . ARG A 1 135 ? 14.432 -1.369 -22.947 1.00 88.62 135 ARG A C 1
ATOM 945 O O . ARG A 1 135 ? 13.689 -0.414 -23.127 1.00 88.62 135 ARG A O 1
ATOM 952 N N . THR A 1 136 ? 15.585 -1.296 -22.297 1.00 86.94 136 THR A N 1
ATOM 953 C CA . THR A 1 136 ? 16.142 -0.068 -21.720 1.00 86.94 136 THR A CA 1
ATOM 954 C C . THR A 1 136 ? 17.452 0.239 -22.452 1.00 86.94 136 THR A C 1
ATOM 956 O O . THR A 1 136 ? 18.557 -0.075 -22.007 1.00 86.94 136 THR A O 1
ATOM 959 N N . VAL A 1 137 ? 17.325 0.763 -23.676 1.00 81.25 137 VAL A N 1
ATOM 960 C CA . VAL A 1 137 ? 18.447 0.859 -24.632 1.00 81.25 137 VAL A CA 1
ATOM 961 C C . VAL A 1 137 ? 19.614 1.667 -24.054 1.00 81.25 137 VAL A C 1
ATOM 963 O O . VAL A 1 137 ? 20.758 1.229 -24.142 1.00 81.25 137 VAL A O 1
ATOM 966 N N . ASN A 1 138 ? 19.310 2.787 -23.391 1.00 80.31 138 ASN A N 1
ATOM 967 C CA . ASN A 1 138 ? 20.293 3.739 -22.870 1.00 80.31 138 ASN A CA 1
ATOM 968 C C . ASN A 1 138 ? 20.164 3.958 -21.355 1.00 80.31 138 ASN A C 1
ATOM 970 O O . ASN A 1 138 ? 20.288 5.085 -20.886 1.00 80.31 138 ASN A O 1
ATOM 974 N N . GLY A 1 139 ? 19.898 2.907 -20.574 1.00 86.19 139 GLY A N 1
ATOM 975 C CA . GLY A 1 139 ? 19.817 3.080 -19.125 1.00 86.19 139 GLY A CA 1
ATOM 976 C C . GLY A 1 139 ? 19.163 1.938 -18.370 1.00 86.19 139 GLY A C 1
ATOM 977 O O . GLY A 1 139 ? 19.117 0.793 -18.833 1.00 86.19 139 GLY A O 1
ATOM 978 N N . VAL A 1 140 ? 18.688 2.293 -17.184 1.00 90.50 140 VAL A N 1
ATOM 979 C CA . VAL A 1 140 ? 17.872 1.465 -16.302 1.00 90.50 140 VAL A CA 1
ATOM 980 C C . VAL A 1 140 ? 16.527 2.152 -16.116 1.00 90.50 140 VAL A C 1
ATOM 982 O O . VAL A 1 140 ? 16.461 3.375 -16.182 1.00 90.50 140 VAL A O 1
ATOM 985 N N . GLU A 1 141 ? 15.485 1.371 -15.872 1.00 90.81 141 GLU A N 1
ATOM 986 C CA . GLU A 1 141 ? 14.166 1.887 -15.512 1.00 90.81 141 GLU A CA 1
ATOM 987 C C . GLU A 1 141 ? 13.846 1.475 -14.083 1.00 90.81 141 GLU A C 1
ATOM 989 O O . GLU A 1 141 ? 13.972 0.300 -13.729 1.00 90.81 141 GLU A O 1
ATOM 994 N N . THR A 1 142 ? 13.431 2.431 -13.260 1.00 92.94 142 THR A N 1
ATOM 995 C CA . THR A 1 142 ? 12.958 2.140 -11.907 1.00 92.94 142 THR A CA 1
ATOM 996 C C . THR A 1 142 ? 11.586 1.493 -12.003 1.00 92.94 142 THR A C 1
ATOM 998 O O . THR A 1 142 ? 10.636 2.112 -12.473 1.00 92.94 142 THR A O 1
ATOM 1001 N N . ILE A 1 143 ? 11.480 0.248 -11.549 1.00 93.62 143 ILE A N 1
ATOM 1002 C CA . ILE A 1 143 ? 10.213 -0.499 -11.545 1.00 93.62 143 ILE A CA 1
ATOM 1003 C C . ILE A 1 143 ? 9.546 -0.483 -10.174 1.00 93.62 143 ILE A C 1
ATOM 1005 O O . ILE A 1 143 ? 8.360 -0.773 -10.059 1.00 93.62 143 ILE A O 1
ATOM 1009 N N . PHE A 1 144 ? 10.308 -0.140 -9.137 1.00 94.12 144 PHE A N 1
ATOM 1010 C CA . PHE A 1 144 ? 9.809 0.008 -7.785 1.00 94.12 144 PHE A CA 1
ATOM 1011 C C . PHE A 1 144 ? 10.769 0.884 -6.968 1.00 94.12 144 PHE A C 1
ATOM 1013 O O . PHE A 1 144 ? 11.986 0.735 -7.082 1.00 94.12 144 PHE A O 1
ATOM 1020 N N . ALA A 1 145 ? 10.245 1.805 -6.161 1.00 93.44 145 ALA A N 1
ATOM 1021 C CA . ALA A 1 145 ? 11.050 2.682 -5.316 1.00 93.44 145 ALA A CA 1
ATOM 1022 C C . ALA A 1 145 ? 10.347 2.973 -3.992 1.00 93.44 145 ALA A C 1
ATOM 1024 O O . ALA A 1 145 ? 9.163 3.299 -3.974 1.00 93.44 145 ALA A O 1
ATOM 1025 N N . GLY A 1 146 ? 11.109 2.915 -2.902 1.00 91.44 146 GLY A N 1
ATOM 1026 C CA . GLY A 1 146 ? 10.703 3.461 -1.613 1.00 91.44 146 GLY A CA 1
ATOM 1027 C C . GLY A 1 146 ? 11.289 4.852 -1.434 1.00 91.44 146 GLY A C 1
ATOM 1028 O O . GLY A 1 146 ? 12.499 5.040 -1.589 1.00 91.44 146 GLY A O 1
ATOM 1029 N N . GLN A 1 147 ? 10.443 5.825 -1.107 1.00 90.38 147 GLN A N 1
ATOM 1030 C CA . GLN A 1 147 ? 10.844 7.216 -0.902 1.00 90.38 147 GLN A CA 1
ATOM 1031 C C . GLN A 1 147 ? 10.588 7.648 0.542 1.00 90.38 147 GLN A C 1
ATOM 1033 O O . GLN A 1 147 ? 9.668 7.159 1.193 1.00 90.38 147 GLN A O 1
ATOM 1038 N N . ASN A 1 148 ? 11.402 8.573 1.050 1.00 87.19 148 ASN A N 1
ATOM 1039 C CA . ASN A 1 148 ? 11.096 9.254 2.306 1.00 87.19 148 ASN A CA 1
ATOM 1040 C C . ASN A 1 148 ? 10.031 10.348 2.094 1.00 87.19 148 ASN A C 1
ATOM 1042 O O . ASN A 1 148 ? 9.678 10.686 0.965 1.00 87.19 148 ASN A O 1
ATOM 1046 N N . ALA A 1 149 ? 9.574 10.970 3.185 1.00 84.12 149 ALA A N 1
ATOM 1047 C CA . ALA A 1 149 ? 8.588 12.056 3.137 1.00 84.12 149 ALA A CA 1
ATOM 1048 C C . ALA A 1 149 ? 9.036 13.287 2.316 1.00 84.12 149 ALA A C 1
ATOM 1050 O O . ALA A 1 149 ? 8.204 14.102 1.929 1.00 84.12 149 ALA A O 1
ATOM 1051 N N . GLY A 1 150 ? 10.338 13.429 2.045 1.00 86.69 150 GLY A N 1
ATOM 1052 C CA . GLY A 1 150 ? 10.901 14.482 1.198 1.00 86.69 150 GLY A CA 1
ATOM 1053 C C . GLY A 1 150 ? 11.024 14.107 -0.284 1.00 86.69 150 GLY A C 1
ATOM 1054 O O . GLY A 1 150 ? 11.639 14.860 -1.033 1.00 86.69 150 GLY A O 1
ATOM 1055 N N . GLY A 1 151 ? 10.516 12.944 -0.712 1.00 87.00 151 GLY A N 1
ATOM 1056 C CA . GLY A 1 151 ? 10.607 12.462 -2.098 1.00 87.00 151 GLY A CA 1
ATOM 1057 C C . GLY A 1 151 ? 11.985 11.921 -2.498 1.00 87.00 151 GLY A C 1
ATOM 1058 O O . GLY A 1 151 ? 12.250 11.657 -3.669 1.00 87.00 151 GLY A O 1
ATOM 1059 N N . THR A 1 152 ? 12.902 11.750 -1.543 1.00 90.69 152 THR A N 1
ATOM 1060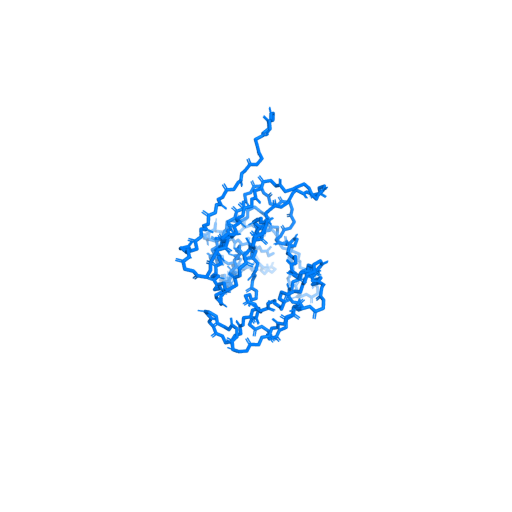 C CA . THR A 1 152 ? 14.196 11.116 -1.821 1.00 90.69 152 THR A CA 1
ATOM 1061 C C . THR A 1 152 ? 14.015 9.608 -1.887 1.00 90.69 152 THR A C 1
ATOM 1063 O O . THR A 1 152 ? 13.513 9.007 -0.938 1.00 90.69 152 THR A O 1
ATOM 1066 N N . THR A 1 153 ? 14.464 8.986 -2.978 1.00 91.94 153 THR A N 1
ATOM 1067 C CA . THR A 1 153 ? 14.498 7.522 -3.102 1.00 91.94 153 THR A CA 1
ATOM 1068 C C . THR A 1 153 ? 15.522 6.944 -2.126 1.00 91.94 153 THR A C 1
ATOM 1070 O O . THR A 1 153 ? 16.709 7.245 -2.211 1.00 91.94 153 THR A O 1
ATOM 1073 N N . ILE A 1 154 ? 15.049 6.124 -1.188 1.00 91.25 154 ILE A N 1
ATOM 1074 C CA . ILE A 1 154 ? 15.863 5.443 -0.173 1.00 91.25 154 ILE A CA 1
ATOM 1075 C C . ILE A 1 154 ? 16.315 4.076 -0.673 1.00 91.25 154 ILE A C 1
ATOM 1077 O O . ILE A 1 154 ? 17.427 3.648 -0.383 1.00 91.25 154 ILE A O 1
ATOM 1081 N N . PHE A 1 155 ? 15.482 3.395 -1.450 1.00 91.94 155 PHE A N 1
ATOM 1082 C CA . PHE A 1 155 ? 15.870 2.194 -2.174 1.00 91.94 155 PHE A CA 1
ATOM 1083 C C . PHE A 1 155 ? 15.079 2.104 -3.477 1.00 91.94 155 PHE A C 1
ATOM 1085 O O . PHE A 1 155 ? 13.958 2.610 -3.572 1.00 91.94 155 PHE A O 1
ATOM 1092 N N . SER A 1 156 ? 15.646 1.436 -4.475 1.00 94.88 156 SER A N 1
ATOM 1093 C CA . SER A 1 156 ? 14.963 1.153 -5.735 1.00 94.88 156 SER A CA 1
ATOM 1094 C C . SER A 1 156 ? 15.260 -0.254 -6.227 1.00 94.88 156 SER A C 1
ATOM 1096 O O . SER A 1 156 ? 16.316 -0.825 -5.947 1.00 94.88 156 SER A O 1
ATOM 1098 N N . ILE A 1 157 ? 14.320 -0.800 -6.990 1.00 95.50 157 ILE A N 1
ATOM 1099 C CA . ILE A 1 157 ? 14.529 -1.946 -7.862 1.00 95.50 157 ILE A CA 1
ATOM 1100 C C . ILE A 1 157 ? 14.471 -1.431 -9.293 1.00 95.50 157 ILE A C 1
ATOM 1102 O O . ILE A 1 157 ? 13.523 -0.755 -9.700 1.00 95.50 157 ILE A O 1
ATOM 1106 N N . GLU A 1 158 ? 15.501 -1.757 -10.055 1.00 95.38 158 GLU A N 1
ATOM 1107 C CA . GLU A 1 158 ? 15.723 -1.241 -11.394 1.00 95.38 158 GLU A CA 1
ATOM 1108 C C . GLU A 1 158 ? 15.832 -2.388 -12.391 1.00 95.38 158 GLU A C 1
ATOM 1110 O O . GLU A 1 158 ? 16.496 -3.399 -12.139 1.00 95.38 158 GLU A O 1
ATOM 1115 N N . TYR A 1 159 ? 15.204 -2.207 -13.546 1.00 95.12 159 TYR A N 1
ATOM 1116 C CA . TYR A 1 159 ? 15.246 -3.123 -14.671 1.00 95.12 159 TYR A CA 1
ATOM 1117 C C . TYR A 1 159 ? 16.197 -2.615 -15.749 1.00 95.12 159 TYR A C 1
ATOM 1119 O O . TYR A 1 159 ? 16.206 -1.431 -16.092 1.00 95.12 159 TYR A O 1
ATOM 1127 N N . ARG A 1 160 ? 16.971 -3.534 -16.335 1.00 93.75 160 ARG A N 1
ATOM 1128 C CA . ARG A 1 160 ? 17.779 -3.249 -17.516 1.00 93.75 160 ARG A CA 1
ATOM 1129 C C . ARG A 1 160 ? 17.737 -4.370 -18.543 1.00 93.75 160 ARG A C 1
ATOM 1131 O O . ARG A 1 160 ? 17.990 -5.528 -18.224 1.00 93.75 160 ARG A O 1
ATOM 1138 N N . ARG A 1 161 ? 17.534 -4.008 -19.811 1.00 93.50 161 ARG A N 1
ATOM 1139 C CA . ARG A 1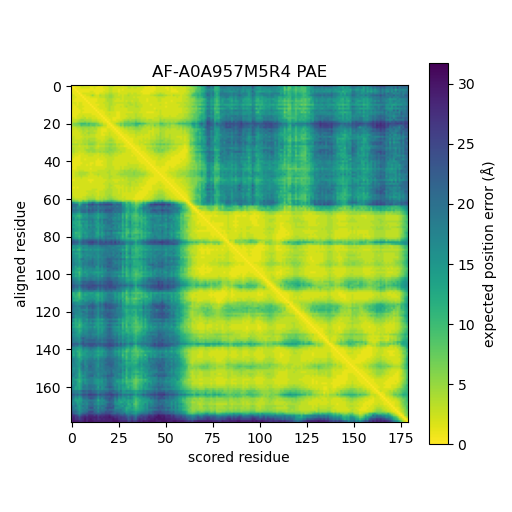 161 ? 17.766 -4.893 -20.962 1.00 93.50 161 ARG A CA 1
ATOM 1140 C C . ARG A 1 161 ? 18.188 -4.078 -22.188 1.00 93.50 161 ARG A C 1
ATOM 1142 O O . ARG A 1 161 ? 17.322 -3.556 -22.895 1.00 93.50 161 ARG A O 1
ATOM 1149 N N . PRO A 1 162 ? 19.497 -3.958 -22.471 1.00 90.69 162 PRO A N 1
ATOM 1150 C CA . PRO A 1 162 ? 19.975 -3.080 -23.535 1.00 90.69 162 PRO A CA 1
ATOM 1151 C C . PRO A 1 162 ? 19.660 -3.638 -24.928 1.00 90.69 162 PRO A C 1
ATOM 1153 O O . PRO A 1 162 ? 19.262 -2.892 -25.824 1.00 90.69 162 PRO A O 1
ATOM 1156 N N . ASN A 1 163 ? 19.763 -4.958 -25.118 1.00 90.75 163 ASN A N 1
ATOM 1157 C CA . ASN A 1 163 ? 19.665 -5.604 -26.426 1.00 90.75 163 ASN A CA 1
ATOM 1158 C C . ASN A 1 163 ? 18.530 -6.644 -26.465 1.00 90.75 163 ASN A C 1
ATOM 1160 O O . ASN A 1 163 ? 18.244 -7.275 -25.447 1.00 90.75 163 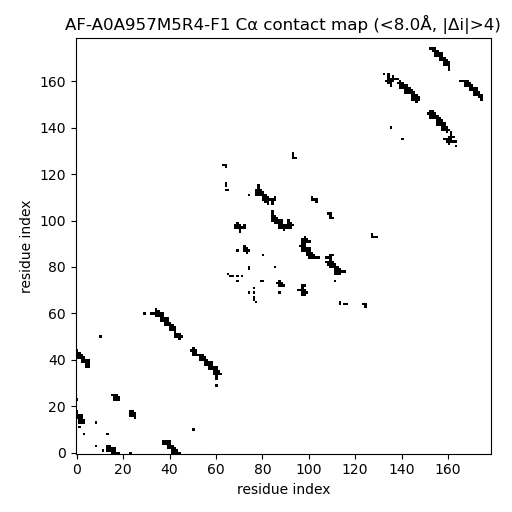ASN A O 1
ATOM 1164 N N . PRO A 1 164 ? 17.904 -6.899 -27.631 1.00 87.44 164 PRO A N 1
ATOM 1165 C CA . PRO A 1 164 ? 16.862 -7.923 -27.747 1.00 87.44 164 PRO A CA 1
ATOM 1166 C C . PRO A 1 164 ? 17.361 -9.320 -27.344 1.00 87.44 164 PRO A C 1
ATOM 1168 O O . PRO A 1 164 ? 16.635 -10.071 -26.704 1.00 87.44 164 PRO A O 1
ATOM 1171 N N . GLY A 1 165 ? 18.620 -9.649 -27.649 1.00 86.31 165 GLY A N 1
ATOM 1172 C CA . GLY A 1 165 ? 19.240 -10.929 -27.287 1.00 86.31 165 GLY A CA 1
ATOM 1173 C C . GLY A 1 165 ? 19.923 -10.961 -25.917 1.00 86.31 165 GLY A C 1
ATOM 1174 O O . GLY A 1 165 ? 20.409 -12.013 -25.520 1.00 86.31 165 GLY A O 1
ATOM 1175 N N . SER A 1 166 ? 20.001 -9.838 -25.190 1.00 88.88 166 SER A N 1
ATOM 1176 C CA . SER A 1 166 ? 20.595 -9.845 -23.847 1.00 88.88 166 SER A CA 1
ATOM 1177 C C . SER A 1 166 ? 19.596 -10.342 -22.812 1.00 88.88 166 SER A C 1
ATOM 1179 O O . SER A 1 166 ? 18.408 -10.005 -22.888 1.00 88.88 166 SER A O 1
ATOM 1181 N N . ASN A 1 167 ? 20.105 -11.049 -21.806 1.00 91.69 167 ASN A N 1
ATOM 1182 C CA . ASN A 1 167 ? 19.327 -11.415 -20.631 1.00 91.69 167 ASN A CA 1
ATOM 1183 C C . ASN A 1 167 ? 18.842 -10.154 -19.893 1.00 91.69 167 ASN A C 1
ATOM 1185 O O . ASN A 1 167 ? 19.607 -9.189 -19.777 1.00 91.69 167 ASN A O 1
ATOM 1189 N N . PRO A 1 168 ? 17.591 -10.143 -19.401 1.00 92.44 168 PRO A N 1
ATOM 1190 C CA . PRO A 1 168 ? 17.114 -9.083 -18.526 1.00 92.44 168 PRO A CA 1
ATOM 1191 C C . PRO A 1 168 ? 17.917 -9.068 -17.221 1.00 92.44 168 PRO A C 1
ATOM 1193 O O . PRO A 1 168 ? 18.301 -10.114 -16.699 1.00 92.44 168 PRO A O 1
ATOM 1196 N N . GLN A 1 169 ? 18.162 -7.874 -16.696 1.00 94.38 169 GLN A N 1
ATOM 1197 C CA . GLN A 1 169 ? 18.904 -7.650 -15.462 1.00 94.38 169 GLN A CA 1
ATOM 1198 C C . GLN A 1 169 ? 18.016 -6.907 -14.466 1.00 94.38 169 GLN A C 1
ATOM 1200 O O . GLN A 1 169 ? 17.300 -5.979 -14.845 1.00 94.38 169 GLN A O 1
ATOM 1205 N N . ILE A 1 170 ? 18.104 -7.303 -13.198 1.00 95.38 170 ILE A N 1
ATOM 1206 C CA . ILE A 1 170 ? 17.502 -6.596 -12.070 1.00 95.38 170 ILE A CA 1
ATOM 1207 C C . ILE A 1 170 ? 18.627 -6.146 -11.144 1.00 95.38 170 ILE A C 1
ATOM 1209 O O . ILE A 1 170 ? 19.556 -6.909 -10.871 1.00 95.38 170 ILE A O 1
ATOM 1213 N N . ARG A 1 171 ? 18.545 -4.906 -10.670 1.00 94.25 171 ARG A N 1
ATOM 1214 C CA . ARG A 1 171 ? 19.453 -4.342 -9.672 1.00 94.25 171 ARG A CA 1
ATOM 1215 C C . ARG A 1 171 ? 18.637 -3.754 -8.530 1.00 94.25 171 ARG A C 1
ATOM 1217 O O . ARG A 1 171 ? 17.663 -3.057 -8.779 1.00 94.25 171 ARG A O 1
ATOM 1224 N N . ALA A 1 172 ? 19.065 -4.007 -7.299 1.00 93.25 172 ALA A N 1
ATOM 1225 C CA . ALA A 1 172 ? 18.591 -3.277 -6.132 1.00 93.25 172 ALA A CA 1
ATOM 1226 C C . ALA A 1 172 ? 19.606 -2.186 -5.773 1.00 93.25 172 ALA A C 1
ATOM 1228 O O . ALA A 1 172 ? 20.815 -2.438 -5.781 1.00 93.25 172 ALA A O 1
ATOM 1229 N N . THR A 1 173 ? 19.124 -0.990 -5.455 1.00 92.06 173 THR A N 1
ATOM 1230 C CA . THR A 1 173 ? 19.942 0.104 -4.927 1.00 92.06 173 THR A CA 1
ATOM 1231 C C . THR A 1 173 ? 19.402 0.535 -3.570 1.00 92.06 173 THR A C 1
ATOM 1233 O O . THR A 1 173 ? 18.208 0.410 -3.302 1.00 92.06 173 THR A O 1
ATOM 1236 N N . VAL A 1 174 ? 20.287 1.017 -2.701 1.00 90.69 174 VAL A N 1
ATOM 1237 C CA . VAL A 1 174 ? 19.926 1.601 -1.409 1.00 90.69 174 VAL A CA 1
ATOM 1238 C C . VAL A 1 174 ? 20.784 2.837 -1.185 1.00 90.69 174 VAL A C 1
ATOM 1240 O O . VAL A 1 174 ? 22.003 2.793 -1.374 1.00 90.69 174 VAL A O 1
ATOM 1243 N N . LEU A 1 175 ? 20.150 3.937 -0.797 1.00 83.75 175 LEU A N 1
ATOM 1244 C CA . LEU A 1 175 ? 20.825 5.143 -0.358 1.00 83.75 175 LEU A CA 1
ATOM 1245 C C . LEU A 1 175 ? 21.462 4.853 1.001 1.00 83.75 175 LEU A C 1
ATOM 1247 O O . LEU A 1 175 ? 20.767 4.555 1.975 1.00 83.75 175 LEU A O 1
ATOM 1251 N N . ARG A 1 176 ? 22.791 4.930 1.079 1.00 66.44 176 ARG A N 1
ATOM 1252 C CA . ARG A 1 176 ? 23.481 4.885 2.370 1.00 66.44 176 ARG A CA 1
ATOM 1253 C C . ARG A 1 176 ? 23.517 6.296 2.932 1.00 66.44 176 ARG A C 1
ATOM 1255 O O . ARG A 1 176 ? 23.761 7.255 2.205 1.00 66.44 176 ARG A O 1
ATOM 1262 N N . GLN A 1 177 ? 23.308 6.437 4.235 1.00 46.34 177 GLN A N 1
ATOM 1263 C CA . GLN A 1 177 ? 23.553 7.712 4.895 1.00 46.34 177 GLN A CA 1
ATOM 1264 C C . GLN A 1 177 ? 25.066 8.001 4.809 1.00 46.34 177 GLN A C 1
ATOM 1266 O O . GLN A 1 177 ? 25.850 7.396 5.536 1.00 46.34 177 GLN A O 1
ATOM 1271 N N . GLY A 1 178 ? 25.475 8.856 3.862 1.00 52.78 178 GLY A N 1
ATOM 1272 C CA . GLY A 1 178 ? 26.870 9.280 3.676 1.00 52.78 178 GLY A CA 1
ATOM 1273 C C . GLY A 1 178 ? 27.559 8.936 2.344 1.00 52.78 178 GLY A C 1
ATOM 1274 O O . GLY A 1 178 ? 28.785 9.011 2.306 1.00 52.78 178 GLY A O 1
ATOM 1275 N N . GLY A 1 179 ? 26.846 8.585 1.266 1.00 36.50 179 GLY A N 1
ATOM 1276 C CA . GLY A 1 179 ? 27.472 8.417 -0.058 1.00 36.50 179 GLY A CA 1
ATOM 1277 C C . GLY A 1 179 ? 26.504 8.134 -1.189 1.00 36.50 179 GLY A C 1
ATOM 1278 O O . GLY A 1 179 ? 25.625 7.267 -0.984 1.00 36.50 179 GLY A O 1
#

Radius of gyration: 23.74 Å; Cα contacts (8 Å, |Δi|>4): 282; chains: 1; bounding box: 55×28×68 Å